Protein AF-A0A6J8CCB0-F1 (afdb_monomer_lite)

Sequence (242 aa):
MNSRNCFEGYGPPYKCAPLTNKTDLYRYGMLNNISASRITYDKCNIEIQSKTSNTTSGTYKLTCPEGYQYDSKQETIVTEGFVLTAQVYITELFPKEQRGTVSGFGGLGWSFTMVLLSLWGYLMRNTSWRYIHLFFGLFGVPVMFTYWIIDESLRWLIANKRADEAKTLVRKIAKFNKVDLNDILPLIQHDGKIDPFPIHQNPKEEKRENILTIARHKILLKTAFIMAFTWYVHIFACMTCI

InterPro domains:
  IPR011701 Major facilitator superfamily [PF07690] (81-233)
  IPR036259 MFS transporter superfamily [G3DSA:1.20.1250.20] (77-242)
  IPR036259 MFS transporter superfamily [SSF103473] (81-235)

Structure (mmCIF, N/CA/C/O backbone):
data_AF-A0A6J8CCB0-F1
#
_entry.id   AF-A0A6J8CCB0-F1
#
loop_
_atom_site.group_PDB
_atom_site.id
_atom_site.type_symbol
_atom_site.label_atom_id
_atom_site.label_alt_id
_atom_site.label_comp_id
_atom_site.label_asym_id
_atom_site.label_entity_id
_atom_site.label_seq_id
_atom_site.pdbx_PDB_ins_code
_atom_site.Cartn_x
_atom_site.Cartn_y
_atom_site.Cartn_z
_atom_site.occupancy
_atom_site.B_iso_or_equiv
_atom_site.auth_seq_id
_atom_site.auth_comp_id
_atom_site.auth_asym_id
_atom_site.auth_atom_id
_atom_site.pdbx_PDB_model_num
ATOM 1 N N . MET A 1 1 ? 31.867 -11.573 -28.503 1.00 33.19 1 MET A N 1
ATOM 2 C CA . MET A 1 1 ? 31.938 -12.014 -27.089 1.00 33.19 1 MET A CA 1
ATOM 3 C C . MET A 1 1 ? 31.987 -10.791 -26.184 1.00 33.19 1 MET A C 1
ATOM 5 O O . MET A 1 1 ? 32.536 -9.785 -26.605 1.00 33.19 1 MET A O 1
ATOM 9 N N . ASN A 1 2 ? 31.412 -10.906 -24.985 1.00 29.25 2 ASN A N 1
ATOM 10 C CA . ASN A 1 2 ? 31.128 -9.871 -23.976 1.00 29.25 2 ASN A CA 1
ATOM 11 C C . ASN A 1 2 ? 29.877 -9.010 -24.196 1.00 29.25 2 ASN A C 1
ATOM 13 O O . ASN A 1 2 ? 29.939 -7.797 -24.371 1.00 29.25 2 ASN A O 1
ATOM 17 N N . SER A 1 3 ? 28.717 -9.659 -24.045 1.00 34.44 3 SER A N 1
ATOM 18 C CA . SER A 1 3 ? 27.541 -9.011 -23.464 1.00 34.44 3 SER A CA 1
ATOM 19 C C . SER A 1 3 ? 27.813 -8.742 -21.981 1.00 34.44 3 SER A C 1
ATOM 21 O O . SER A 1 3 ? 27.793 -9.669 -21.169 1.00 34.44 3 SER A O 1
ATOM 23 N N . ARG A 1 4 ? 28.073 -7.489 -21.611 1.00 35.69 4 ARG A N 1
ATOM 24 C CA . ARG A 1 4 ? 27.911 -7.063 -20.220 1.00 35.69 4 ARG A CA 1
ATOM 25 C C . ARG A 1 4 ? 26.482 -6.568 -20.059 1.00 35.69 4 ARG A C 1
ATOM 27 O O . ARG A 1 4 ? 26.129 -5.501 -20.545 1.00 35.69 4 ARG A O 1
ATOM 34 N N . ASN A 1 5 ? 25.667 -7.400 -19.418 1.00 45.09 5 ASN A N 1
ATOM 35 C CA . ASN A 1 5 ? 24.446 -6.949 -18.773 1.00 45.09 5 ASN A CA 1
ATOM 36 C C . ASN A 1 5 ? 24.877 -6.015 -17.636 1.00 45.09 5 ASN A C 1
ATOM 38 O O . ASN A 1 5 ? 25.517 -6.471 -16.692 1.00 45.09 5 ASN A O 1
ATOM 42 N N . CYS A 1 6 ? 24.540 -4.736 -17.735 1.00 34.66 6 CYS A N 1
ATOM 43 C CA . CYS A 1 6 ? 24.470 -3.844 -16.590 1.00 34.66 6 CYS A CA 1
ATOM 44 C C . CYS A 1 6 ? 23.114 -3.150 -16.700 1.00 34.66 6 CYS A C 1
ATOM 46 O O . CYS A 1 6 ? 22.827 -2.506 -17.710 1.00 34.66 6 CYS A O 1
ATOM 48 N N . PHE A 1 7 ? 22.244 -3.381 -15.719 1.00 38.97 7 PHE A N 1
ATOM 49 C CA . PHE A 1 7 ? 21.041 -2.586 -15.516 1.00 38.97 7 PHE A CA 1
ATOM 50 C C . PHE A 1 7 ? 21.506 -1.172 -15.134 1.00 38.97 7 PHE A C 1
ATOM 52 O O . PHE A 1 7 ? 21.620 -0.842 -13.962 1.00 38.97 7 PHE A O 1
ATOM 59 N N . GLU A 1 8 ? 21.832 -0.342 -16.122 1.00 36.69 8 GLU A N 1
ATOM 60 C CA . GLU A 1 8 ? 22.009 1.091 -15.909 1.00 36.69 8 GLU A CA 1
ATOM 61 C C . GLU A 1 8 ? 20.633 1.748 -16.020 1.00 36.69 8 GLU A C 1
ATOM 63 O O . GLU A 1 8 ? 20.102 1.972 -17.109 1.00 36.69 8 GLU A O 1
ATOM 68 N N . GLY A 1 9 ? 20.041 2.034 -14.859 1.00 42.16 9 GLY A N 1
ATOM 69 C CA . GLY A 1 9 ? 18.794 2.782 -14.689 1.00 42.16 9 GLY A CA 1
ATOM 70 C C . GLY A 1 9 ? 18.903 4.269 -15.040 1.00 42.16 9 GLY A C 1
ATOM 71 O O . GLY A 1 9 ? 18.291 5.099 -14.379 1.00 42.16 9 GLY A O 1
ATOM 72 N N . TYR A 1 10 ? 19.668 4.616 -16.074 1.00 44.72 10 TYR A N 1
ATOM 73 C CA . TYR A 1 10 ? 19.642 5.935 -16.693 1.00 44.72 10 TYR A CA 1
ATOM 74 C C . TYR A 1 10 ? 19.791 5.761 -18.205 1.00 44.72 10 TYR A C 1
ATOM 76 O O . TYR A 1 10 ? 20.872 5.866 -18.782 1.00 44.72 10 TYR A O 1
ATOM 84 N N . GLY A 1 11 ? 18.675 5.452 -18.868 1.00 53.47 11 GLY A N 1
ATOM 85 C CA . GLY A 1 11 ? 18.606 5.615 -20.315 1.00 53.47 11 GLY A CA 1
ATOM 86 C C . GLY A 1 11 ? 18.829 7.097 -20.640 1.00 53.47 11 GLY A C 1
ATOM 87 O O . GLY A 1 11 ? 18.215 7.945 -19.987 1.00 53.47 11 GLY A O 1
ATOM 88 N N . PRO A 1 12 ? 19.704 7.455 -21.596 1.00 52.34 12 PRO A N 1
ATOM 89 C CA . PRO A 1 12 ? 19.830 8.843 -22.014 1.00 52.34 12 PRO A CA 1
ATOM 90 C C . PRO A 1 12 ? 18.452 9.361 -22.471 1.00 52.34 12 PRO A C 1
ATOM 92 O O . PRO A 1 12 ? 17.684 8.601 -23.067 1.00 52.34 12 PRO A O 1
ATOM 95 N N . PRO A 1 13 ? 18.122 10.640 -22.205 1.00 54.84 13 PRO A N 1
ATOM 96 C CA . PRO A 1 13 ? 16.783 11.198 -22.451 1.00 54.84 13 PRO A CA 1
ATOM 97 C C . PRO A 1 13 ? 16.352 11.122 -23.926 1.00 54.84 13 PRO A C 1
ATOM 99 O O . PRO A 1 13 ? 15.168 11.193 -24.253 1.00 54.84 13 PRO A O 1
ATOM 102 N N . TYR A 1 14 ? 17.328 10.943 -24.810 1.00 60.25 14 TYR A N 1
ATOM 103 C CA . TYR A 1 14 ? 17.188 10.671 -26.227 1.00 60.25 14 TYR A CA 1
ATOM 104 C C . TYR A 1 14 ? 18.055 9.453 -26.567 1.00 60.25 14 TYR A C 1
ATOM 106 O O . TYR A 1 14 ? 19.192 9.328 -26.102 1.00 60.25 14 TYR A O 1
ATOM 114 N N . LYS A 1 15 ? 17.550 8.556 -27.412 1.00 63.22 15 LYS A N 1
ATOM 115 C CA . LYS A 1 15 ? 18.378 7.519 -28.036 1.00 63.22 15 LYS A CA 1
ATOM 116 C C . LYS A 1 15 ? 18.032 7.434 -29.512 1.00 63.22 15 LYS A C 1
ATOM 118 O O . LYS A 1 15 ? 16.926 7.031 -29.864 1.00 63.22 15 LYS A O 1
ATOM 123 N N . CYS A 1 16 ? 18.979 7.815 -30.363 1.00 65.69 16 CYS A N 1
ATOM 124 C CA . CYS A 1 16 ? 18.841 7.655 -31.806 1.00 65.69 16 CYS A CA 1
ATOM 125 C C . CYS A 1 16 ? 19.124 6.193 -32.180 1.00 65.69 16 CYS A C 1
ATOM 127 O O . CYS A 1 16 ? 20.028 5.567 -31.613 1.00 65.69 16 CYS A O 1
ATOM 129 N N . ALA A 1 17 ? 18.331 5.626 -33.091 1.00 65.19 17 ALA A N 1
ATOM 130 C CA . ALA A 1 17 ? 18.551 4.265 -33.566 1.00 65.19 17 ALA A CA 1
ATOM 131 C C . ALA A 1 17 ? 19.910 4.174 -34.297 1.00 65.19 17 ALA A C 1
ATOM 133 O O . ALA A 1 17 ? 20.257 5.085 -35.056 1.00 65.19 17 ALA A O 1
ATOM 134 N N . PRO A 1 18 ? 20.715 3.117 -34.073 1.00 64.44 18 PRO A N 1
ATOM 135 C CA . PRO A 1 18 ? 21.971 2.951 -34.793 1.00 64.44 18 PRO A CA 1
ATOM 136 C C . PRO A 1 18 ? 21.697 2.704 -36.282 1.00 64.44 18 PRO A C 1
ATOM 138 O O . PRO A 1 18 ? 20.865 1.867 -36.629 1.00 64.44 18 PRO A O 1
ATOM 141 N N . LEU A 1 19 ? 22.425 3.398 -37.161 1.00 66.62 19 LEU A N 1
ATOM 142 C CA . LEU A 1 19 ? 22.370 3.174 -38.610 1.00 66.62 19 LEU A CA 1
ATOM 143 C C . LEU A 1 19 ? 22.959 1.790 -38.924 1.00 66.62 19 LEU A C 1
ATOM 145 O O . LEU A 1 19 ? 24.169 1.583 -38.831 1.00 66.62 19 LEU A O 1
ATOM 149 N N . THR A 1 20 ? 22.099 0.823 -39.245 1.00 59.22 20 THR A N 1
ATOM 150 C CA . THR A 1 20 ? 22.482 -0.588 -39.415 1.00 59.22 20 THR A CA 1
ATOM 151 C C . THR A 1 20 ? 23.081 -0.911 -40.779 1.00 59.22 20 THR A C 1
ATOM 153 O O . THR A 1 20 ? 23.805 -1.901 -40.885 1.00 59.22 20 THR A O 1
ATOM 156 N N . ASN A 1 21 ? 22.823 -0.110 -41.821 1.00 59.91 21 ASN A N 1
ATOM 157 C CA . ASN A 1 21 ? 23.330 -0.402 -43.159 1.00 59.91 21 ASN A CA 1
ATOM 158 C C . ASN A 1 21 ? 23.855 0.846 -43.883 1.00 59.91 21 ASN A C 1
ATOM 160 O O . ASN A 1 21 ? 23.310 1.941 -43.767 1.00 59.91 21 ASN A O 1
ATOM 164 N N . LYS A 1 22 ? 24.897 0.668 -44.706 1.00 56.84 22 LYS A N 1
ATOM 165 C CA . LYS A 1 22 ? 25.441 1.741 -45.559 1.00 56.84 22 LYS A CA 1
ATOM 166 C C . LYS A 1 22 ? 24.393 2.273 -46.541 1.00 56.84 22 LYS A C 1
ATOM 168 O O . LYS A 1 22 ? 24.507 3.407 -46.989 1.00 56.84 22 LYS A O 1
ATOM 173 N N . THR A 1 23 ? 23.361 1.482 -46.836 1.00 57.22 23 THR A N 1
ATOM 174 C CA . THR A 1 23 ? 22.243 1.888 -47.689 1.00 57.22 23 THR A CA 1
ATOM 175 C C . THR A 1 23 ? 21.321 2.934 -47.075 1.00 57.22 23 THR A C 1
ATOM 177 O O . THR A 1 23 ? 20.693 3.684 -47.819 1.00 57.22 23 THR A O 1
ATOM 180 N N . ASP A 1 24 ? 21.270 3.039 -45.745 1.00 59.34 24 ASP A N 1
ATOM 181 C CA . ASP A 1 24 ? 20.443 4.044 -45.070 1.00 59.34 24 ASP A CA 1
ATOM 182 C C . ASP A 1 24 ? 20.987 5.458 -45.330 1.00 59.34 24 ASP A C 1
ATOM 184 O O . ASP A 1 24 ? 20.219 6.408 -45.439 1.00 59.34 24 ASP A O 1
ATOM 188 N N . LEU A 1 25 ? 22.300 5.589 -45.561 1.00 63.84 25 LEU A N 1
ATOM 189 C CA . LEU A 1 25 ? 22.961 6.849 -45.922 1.00 63.84 25 LEU A CA 1
ATOM 190 C C . LEU A 1 25 ? 22.540 7.365 -47.314 1.00 63.84 25 LEU A C 1
ATOM 192 O O . LEU A 1 25 ? 22.485 8.580 -47.515 1.00 63.84 25 LEU A O 1
ATOM 196 N N . TYR A 1 26 ? 22.184 6.475 -48.254 1.00 61.84 26 TYR A N 1
ATOM 197 C CA . TYR A 1 26 ? 21.699 6.864 -49.590 1.00 61.84 26 TYR A CA 1
ATOM 198 C C . TYR A 1 26 ? 20.311 7.512 -49.535 1.00 61.84 26 TYR A C 1
ATOM 200 O O . TYR A 1 26 ? 20.041 8.445 -50.290 1.00 61.84 26 TYR A O 1
ATOM 208 N N . ARG A 1 27 ? 19.444 7.075 -48.607 1.00 59.84 27 ARG A N 1
ATOM 209 C CA . ARG A 1 27 ? 18.115 7.681 -48.382 1.00 59.84 27 ARG A CA 1
ATOM 210 C C . ARG A 1 27 ? 18.194 9.143 -47.945 1.00 59.84 27 ARG A C 1
ATOM 212 O O . ARG A 1 27 ? 17.266 9.898 -48.211 1.00 59.84 27 ARG A O 1
ATOM 219 N N . TYR A 1 28 ? 19.298 9.534 -47.313 1.00 62.16 28 TYR A N 1
ATOM 220 C CA . TYR A 1 28 ? 19.541 10.895 -46.831 1.00 62.16 28 TYR A CA 1
ATOM 221 C C . TYR A 1 28 ? 20.441 11.723 -47.764 1.00 62.16 28 TYR A C 1
ATOM 223 O O . TYR A 1 28 ? 20.930 12.778 -47.367 1.00 62.16 28 TYR A O 1
ATOM 231 N N . GLY A 1 29 ? 20.651 11.271 -49.008 1.00 59.59 29 GLY A N 1
ATOM 232 C CA . GLY A 1 29 ? 21.315 12.057 -50.052 1.00 59.59 29 GLY A CA 1
ATOM 233 C C . GLY A 1 29 ? 22.846 11.993 -50.074 1.00 59.59 29 GLY A C 1
ATOM 234 O O . GLY A 1 29 ? 23.464 12.805 -50.763 1.00 59.59 29 GLY A O 1
ATOM 235 N N . MET A 1 30 ? 23.490 11.049 -49.371 1.00 62.28 30 MET A N 1
ATOM 236 C CA . MET A 1 30 ? 24.936 10.834 -49.531 1.00 62.28 30 MET A CA 1
ATOM 237 C C . MET A 1 30 ? 25.240 10.045 -50.807 1.00 62.28 30 MET A C 1
ATOM 239 O O . MET A 1 30 ? 24.760 8.931 -50.984 1.00 62.28 30 MET A O 1
ATOM 243 N N . LEU A 1 31 ? 26.047 10.621 -51.700 1.00 55.91 31 LEU A N 1
ATOM 244 C CA . LEU A 1 31 ? 26.414 10.042 -52.998 1.00 55.91 31 LEU A CA 1
ATOM 245 C C . LEU A 1 31 ? 27.468 8.921 -52.863 1.00 55.91 31 LEU A C 1
ATOM 247 O O . LEU A 1 31 ? 28.338 8.973 -51.996 1.00 55.91 31 LEU A O 1
ATOM 251 N N . ASN A 1 32 ? 27.442 7.946 -53.782 1.00 55.50 32 ASN A N 1
ATOM 252 C CA . ASN A 1 32 ? 28.253 6.708 -53.796 1.00 55.50 32 ASN A CA 1
ATOM 253 C C . ASN A 1 32 ? 29.780 6.870 -53.628 1.00 55.50 32 ASN A C 1
ATOM 255 O O . ASN A 1 32 ? 30.445 5.908 -53.254 1.00 55.50 32 ASN A O 1
ATOM 259 N N . ASN A 1 33 ? 30.339 8.057 -53.881 1.00 55.34 33 ASN A N 1
ATOM 260 C CA . ASN A 1 33 ? 31.783 8.321 -53.792 1.00 55.34 33 ASN A CA 1
ATOM 261 C C . ASN A 1 33 ? 32.257 8.801 -52.411 1.00 55.34 33 ASN A C 1
ATOM 263 O O . ASN A 1 33 ? 33.437 9.105 -52.235 1.00 55.34 33 ASN A O 1
ATOM 267 N N . ILE A 1 34 ? 31.350 8.896 -51.439 1.00 59.84 34 ILE A N 1
ATOM 268 C CA . ILE A 1 34 ? 31.619 9.507 -50.145 1.00 59.84 34 ILE A CA 1
ATOM 269 C C . ILE A 1 34 ? 31.599 8.427 -49.060 1.00 59.84 34 ILE A C 1
ATOM 271 O O . ILE A 1 34 ? 30.564 7.839 -48.755 1.00 59.84 34 ILE A O 1
ATOM 275 N N . SER A 1 35 ? 32.761 8.165 -48.458 1.00 62.62 35 SER A N 1
ATOM 276 C CA . SER A 1 35 ? 32.880 7.214 -47.350 1.00 62.62 35 SER A CA 1
ATOM 277 C C . SER A 1 35 ? 32.672 7.923 -46.007 1.00 62.62 35 SER A C 1
ATOM 279 O O . SER A 1 35 ? 33.374 8.887 -45.689 1.00 62.62 35 SER A O 1
ATOM 281 N N . ALA A 1 36 ? 31.686 7.473 -45.221 1.00 62.12 36 ALA A N 1
ATOM 282 C CA . ALA A 1 36 ? 31.470 7.952 -43.856 1.00 62.12 36 ALA A CA 1
ATOM 283 C C . ALA A 1 36 ? 32.622 7.467 -42.963 1.00 62.12 36 ALA A C 1
ATOM 285 O O . ALA A 1 36 ? 32.809 6.264 -42.781 1.00 62.12 36 ALA A O 1
ATOM 286 N N . SER A 1 37 ? 33.416 8.399 -42.436 1.00 66.38 37 SER A N 1
ATOM 287 C CA . SER A 1 37 ? 34.596 8.103 -41.617 1.00 66.38 37 SER A CA 1
ATOM 288 C C . SER A 1 37 ? 34.263 8.049 -40.127 1.00 66.38 37 SER A C 1
ATOM 290 O O . SER A 1 37 ? 34.834 7.240 -39.394 1.00 66.38 37 SER A O 1
ATOM 292 N N . ARG A 1 38 ? 33.331 8.898 -39.674 1.00 68.69 38 ARG A N 1
ATOM 293 C CA . ARG A 1 38 ? 32.880 8.970 -38.282 1.00 68.69 38 ARG A CA 1
ATOM 294 C C . ARG A 1 38 ? 31.422 9.416 -38.210 1.00 68.69 38 ARG A C 1
ATOM 296 O O . ARG A 1 38 ? 31.037 10.383 -38.861 1.00 68.69 38 ARG A O 1
ATOM 303 N N . ILE A 1 39 ? 30.642 8.717 -37.389 1.00 72.44 39 ILE A N 1
ATOM 304 C CA . ILE A 1 39 ? 29.257 9.057 -37.055 1.00 72.44 39 ILE A CA 1
ATOM 305 C C . ILE A 1 39 ? 29.234 9.443 -35.577 1.00 72.44 39 ILE A C 1
ATOM 307 O O . ILE A 1 39 ? 29.627 8.639 -34.729 1.00 72.44 39 ILE A O 1
ATOM 311 N N . THR A 1 40 ? 28.793 10.659 -35.280 1.00 71.00 40 THR A N 1
ATOM 312 C CA . THR A 1 40 ? 28.605 11.168 -33.920 1.00 71.00 40 THR A CA 1
ATOM 313 C C . THR A 1 40 ? 27.109 11.320 -33.667 1.00 71.00 40 THR A C 1
ATOM 315 O O . THR A 1 40 ? 26.392 11.892 -34.485 1.00 71.00 40 THR A O 1
ATOM 318 N N . TYR A 1 41 ? 26.631 10.784 -32.547 1.00 70.00 41 TYR A N 1
ATOM 319 C CA . TYR A 1 41 ? 25.227 10.859 -32.152 1.00 70.00 41 TYR A CA 1
ATOM 320 C C . TYR A 1 41 ? 25.060 11.970 -31.109 1.00 70.00 41 TYR A C 1
ATOM 322 O O . TYR A 1 41 ? 25.524 11.818 -29.979 1.00 70.00 41 TYR A O 1
ATOM 330 N N . ASP A 1 42 ? 24.404 13.068 -31.483 1.00 68.06 42 ASP A N 1
ATOM 331 C CA . ASP A 1 42 ? 24.045 14.169 -30.583 1.00 68.06 42 ASP A CA 1
ATOM 332 C C . ASP A 1 42 ? 22.591 14.044 -30.094 1.00 68.06 42 ASP A C 1
ATOM 334 O O . ASP A 1 42 ? 21.879 13.093 -30.415 1.00 68.06 42 ASP A O 1
ATOM 338 N N . LYS A 1 43 ? 22.132 15.025 -29.298 1.00 60.91 43 LYS A N 1
ATOM 339 C CA . LYS A 1 43 ? 20.808 15.019 -28.644 1.00 60.91 43 LYS A CA 1
ATOM 340 C C . LYS A 1 43 ? 19.627 14.816 -29.594 1.00 60.91 43 LYS A C 1
ATOM 342 O O . LYS A 1 43 ? 18.725 14.043 -29.295 1.00 60.91 43 LYS A O 1
ATOM 347 N N . CYS A 1 44 ? 19.637 15.517 -30.725 1.00 64.38 44 CYS A N 1
ATOM 348 C CA . CYS A 1 44 ? 18.543 15.492 -31.704 1.00 64.38 44 CYS A CA 1
ATOM 349 C C . CYS A 1 44 ? 19.027 15.241 -33.135 1.00 64.38 44 CYS A C 1
ATOM 351 O O . CYS A 1 44 ? 18.214 15.102 -34.050 1.00 64.38 44 CYS A O 1
ATOM 353 N N . ASN A 1 45 ? 20.345 15.204 -33.328 1.00 71.69 45 ASN A N 1
ATOM 354 C CA . ASN A 1 45 ? 20.970 15.174 -34.636 1.00 71.69 45 ASN A CA 1
ATOM 355 C C . ASN A 1 45 ? 22.067 14.111 -34.665 1.00 71.69 45 ASN A C 1
ATOM 357 O O . ASN A 1 45 ? 22.699 13.818 -33.654 1.00 71.69 45 ASN A O 1
ATOM 361 N N . ILE A 1 46 ? 22.310 13.559 -35.842 1.00 76.38 46 ILE A N 1
ATOM 362 C CA . ILE A 1 46 ? 23.460 12.717 -36.132 1.00 76.38 46 ILE A CA 1
ATOM 363 C C . ILE A 1 46 ? 24.388 13.539 -37.019 1.00 76.38 46 ILE A C 1
ATOM 365 O O . ILE A 1 46 ? 23.972 14.039 -38.068 1.00 76.38 46 ILE A O 1
ATOM 369 N N . GLU A 1 47 ? 25.638 13.689 -36.596 1.00 75.38 47 GLU A N 1
ATOM 370 C CA . GLU A 1 47 ? 26.682 14.307 -37.404 1.00 75.38 47 GLU A CA 1
ATOM 371 C C . GLU A 1 47 ? 27.500 13.222 -38.090 1.00 75.38 47 GLU A C 1
ATOM 373 O O . GLU A 1 47 ? 28.047 12.322 -37.449 1.00 75.38 47 GLU A O 1
ATOM 378 N N . ILE A 1 48 ? 27.598 13.306 -39.412 1.00 76.62 48 ILE A N 1
ATOM 379 C CA . ILE A 1 48 ? 28.350 12.350 -40.212 1.00 76.62 48 ILE A CA 1
ATOM 380 C C . ILE A 1 48 ? 29.492 13.090 -40.883 1.00 76.62 48 ILE A C 1
ATOM 382 O O . ILE A 1 48 ? 29.287 13.984 -41.706 1.00 76.62 48 ILE A O 1
ATOM 386 N N . GLN A 1 49 ? 30.710 12.703 -40.517 1.00 75.69 49 GLN A N 1
ATOM 387 C CA . GLN A 1 49 ? 31.917 13.169 -41.172 1.00 75.69 49 GLN A CA 1
ATOM 388 C C . GLN A 1 49 ? 32.200 12.275 -42.367 1.00 75.69 49 GLN A C 1
ATOM 390 O O . GLN A 1 49 ? 32.318 11.051 -42.255 1.00 75.69 49 GLN A O 1
ATOM 395 N N . SER A 1 50 ? 32.311 12.908 -43.522 1.00 72.94 50 SER A N 1
ATOM 396 C CA . SER A 1 50 ? 32.653 12.245 -44.764 1.00 72.94 50 SER A CA 1
ATOM 397 C C . SER A 1 50 ? 34.093 12.514 -45.171 1.00 72.94 50 SER A C 1
ATOM 399 O O . SER A 1 50 ? 34.619 13.597 -44.918 1.00 72.94 50 SER A O 1
ATOM 401 N N . LYS A 1 51 ? 34.731 11.538 -45.822 1.00 67.12 51 LYS A N 1
ATOM 402 C CA . LYS A 1 51 ? 36.038 11.719 -46.458 1.00 67.12 51 LYS A CA 1
ATOM 403 C C . LYS A 1 51 ? 35.934 11.402 -47.948 1.00 67.12 51 LYS A C 1
ATOM 405 O O . LYS A 1 51 ? 35.650 10.260 -48.319 1.00 67.12 51 LYS A O 1
ATOM 410 N N . THR A 1 52 ? 36.183 12.408 -48.782 1.00 64.75 52 THR A N 1
ATOM 411 C CA . THR A 1 52 ? 36.369 12.242 -50.230 1.00 64.75 52 THR A CA 1
ATOM 412 C C . THR A 1 52 ? 37.836 11.907 -50.510 1.00 64.75 52 THR A C 1
ATOM 414 O O . THR A 1 52 ? 38.726 12.373 -49.796 1.00 64.75 52 THR A O 1
ATOM 417 N N . SER A 1 53 ? 38.108 11.103 -51.541 1.00 63.38 53 SER A N 1
ATOM 418 C CA . SER A 1 53 ? 39.462 10.682 -51.948 1.00 63.38 53 SER A CA 1
ATOM 419 C C . SER A 1 53 ? 40.442 11.845 -52.181 1.00 63.38 53 SER A C 1
ATOM 421 O O . SER A 1 53 ? 41.642 11.650 -52.011 1.00 63.38 53 SER A O 1
ATOM 423 N N . ASN A 1 54 ? 39.941 13.059 -52.445 1.00 61.97 54 ASN A N 1
ATOM 424 C CA . ASN A 1 54 ? 40.714 14.301 -52.512 1.00 61.97 54 ASN A CA 1
ATOM 425 C C . ASN A 1 54 ? 40.316 15.259 -51.371 1.00 61.97 54 ASN A C 1
ATOM 427 O O . ASN A 1 54 ? 39.401 16.065 -51.522 1.00 61.97 54 ASN A O 1
ATOM 431 N N . THR A 1 55 ? 40.984 15.124 -50.222 1.00 55.66 55 THR A N 1
ATOM 432 C CA . THR A 1 55 ? 41.206 16.107 -49.127 1.00 55.66 55 THR A CA 1
ATOM 433 C C . THR A 1 55 ? 40.096 17.115 -48.769 1.00 55.66 55 THR A C 1
ATOM 435 O O . THR A 1 55 ? 40.386 18.205 -48.285 1.00 55.66 55 THR A O 1
ATOM 438 N N . THR A 1 56 ? 38.822 16.784 -48.954 1.00 56.66 56 THR A N 1
ATOM 439 C CA . THR A 1 56 ? 37.691 17.613 -48.514 1.00 56.66 56 THR A CA 1
ATOM 440 C C . THR A 1 56 ? 36.821 16.792 -47.574 1.00 56.66 56 THR A C 1
ATOM 442 O O . THR A 1 56 ? 36.235 15.779 -47.961 1.00 56.66 56 THR A O 1
ATOM 445 N N . SER A 1 57 ? 36.803 17.210 -46.308 1.00 60.72 57 SER A N 1
ATOM 446 C CA . SER A 1 57 ? 35.975 16.625 -45.255 1.00 60.72 57 SER A CA 1
ATOM 447 C C . SER A 1 57 ? 34.684 17.432 -45.141 1.00 60.72 57 SER A C 1
ATOM 449 O O . SER A 1 57 ? 34.718 18.575 -44.690 1.00 60.72 57 SER A O 1
ATOM 451 N N . GLY A 1 58 ? 33.558 16.864 -45.571 1.00 66.44 58 GLY A N 1
ATOM 452 C CA . GLY A 1 58 ? 32.235 17.468 -45.392 1.00 66.44 58 GLY A CA 1
ATOM 453 C C . GLY A 1 58 ? 31.552 16.926 -44.136 1.00 66.44 58 GLY A C 1
ATOM 454 O O . GLY A 1 58 ? 31.550 15.710 -43.923 1.00 66.44 58 GLY A O 1
ATOM 455 N N . THR A 1 59 ? 30.962 17.805 -43.323 1.00 70.69 59 THR A N 1
ATOM 456 C CA . THR A 1 59 ? 30.140 17.424 -42.161 1.00 70.69 59 THR A CA 1
ATOM 457 C C . THR A 1 59 ? 28.666 17.565 -42.518 1.00 70.69 59 THR A C 1
ATOM 459 O O . THR A 1 59 ? 28.198 18.669 -42.791 1.00 70.69 59 THR A O 1
ATOM 462 N N . TYR A 1 60 ? 27.928 16.457 -42.487 1.00 74.19 60 TYR A N 1
ATOM 463 C CA . TYR A 1 60 ? 26.485 16.434 -42.717 1.00 74.19 60 TYR A CA 1
ATOM 464 C C . TYR A 1 60 ? 25.756 16.292 -41.384 1.00 74.19 60 TYR A C 1
ATOM 466 O O . TYR A 1 60 ? 26.069 15.388 -40.610 1.00 74.19 60 TYR A O 1
ATOM 474 N N . LYS A 1 61 ? 24.783 17.169 -41.117 1.00 75.00 61 LYS A N 1
ATOM 475 C CA . LYS A 1 61 ? 23.902 17.064 -39.946 1.00 75.00 61 LYS A CA 1
ATOM 476 C C . LYS A 1 61 ? 22.541 16.547 -40.390 1.00 75.00 61 LYS A C 1
ATOM 478 O O . LYS A 1 61 ? 21.902 17.164 -41.236 1.00 75.00 61 LYS A O 1
ATOM 483 N N . LEU A 1 62 ? 22.110 15.431 -39.818 1.00 71.31 62 LEU A N 1
ATOM 484 C CA . LEU A 1 62 ? 20.802 14.827 -40.065 1.00 71.31 62 LEU A CA 1
ATOM 485 C C . LEU A 1 62 ? 19.991 14.842 -38.775 1.00 71.31 62 LEU A C 1
ATOM 487 O O . LEU A 1 62 ? 20.537 14.582 -37.707 1.00 71.31 62 LEU A O 1
ATOM 491 N N . THR A 1 63 ? 18.692 15.112 -38.857 1.00 71.19 63 THR A N 1
ATOM 492 C CA . THR A 1 63 ? 17.778 14.909 -37.724 1.00 71.19 63 THR A CA 1
ATOM 493 C C . THR A 1 63 ? 17.685 13.416 -37.425 1.00 71.19 63 THR A C 1
ATOM 495 O O . THR A 1 63 ? 17.613 12.624 -38.364 1.00 71.19 63 THR A O 1
ATOM 498 N N . CYS A 1 64 ? 17.72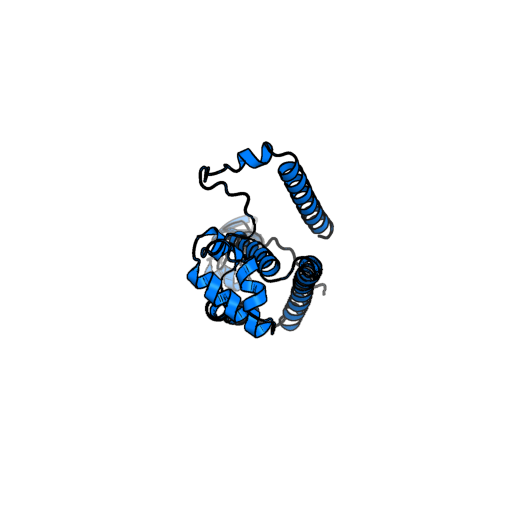0 13.025 -36.147 1.00 67.06 64 CYS A N 1
ATOM 499 C CA . CYS A 1 64 ? 17.752 11.614 -35.761 1.00 67.06 64 CYS A CA 1
ATOM 500 C C . CYS A 1 64 ? 16.572 10.830 -36.359 1.00 67.06 64 CYS A C 1
ATOM 502 O O . CYS A 1 64 ? 15.428 11.056 -35.958 1.00 67.06 64 CYS A O 1
ATOM 504 N N . PRO A 1 65 ? 16.830 9.893 -37.286 1.00 59.56 65 PRO A N 1
ATOM 505 C CA . PRO A 1 65 ? 15.784 9.044 -37.815 1.00 59.56 65 PRO A CA 1
ATOM 506 C C . PRO A 1 65 ? 15.426 7.994 -36.759 1.00 59.56 65 PRO A C 1
ATOM 508 O O . PRO A 1 65 ? 16.309 7.340 -36.205 1.00 59.56 65 PRO A O 1
ATOM 511 N N . GLU A 1 66 ? 14.135 7.868 -36.450 1.00 61.25 66 GLU A N 1
ATOM 512 C CA . GLU A 1 66 ? 13.606 6.855 -35.519 1.00 61.25 66 GLU A CA 1
ATOM 513 C C . GLU A 1 66 ? 14.172 6.943 -34.080 1.00 61.25 66 GLU A C 1
ATOM 515 O O . GLU A 1 66 ? 14.395 5.929 -33.413 1.00 61.25 66 GLU A O 1
ATOM 520 N N . GLY A 1 67 ? 14.454 8.156 -33.588 1.00 59.38 67 GLY A N 1
ATOM 521 C CA . GLY A 1 67 ? 14.850 8.376 -32.194 1.00 59.38 67 GLY A CA 1
ATOM 522 C C . GLY A 1 67 ? 13.655 8.355 -31.235 1.00 59.38 67 GLY A C 1
ATOM 523 O O . GLY A 1 67 ? 12.611 8.930 -31.531 1.00 59.38 67 GLY A O 1
ATOM 524 N N . TYR A 1 68 ? 13.818 7.736 -30.063 1.00 57.16 68 TYR A N 1
ATOM 525 C CA . TYR A 1 68 ? 12.813 7.775 -28.994 1.00 57.16 68 TYR A CA 1
ATOM 526 C C . TYR A 1 68 ? 13.204 8.828 -27.954 1.00 57.16 68 TYR A C 1
ATOM 528 O O . TYR A 1 68 ? 14.338 8.832 -27.463 1.00 57.16 68 TYR A O 1
ATOM 536 N N . GLN A 1 69 ? 12.259 9.706 -27.617 1.00 54.50 69 GLN A N 1
ATOM 537 C CA . GLN A 1 69 ? 12.350 10.603 -26.470 1.00 54.50 69 GLN A CA 1
ATOM 538 C C . GLN A 1 69 ? 11.619 9.946 -25.301 1.00 54.50 69 GLN A C 1
ATOM 540 O O . GLN A 1 69 ? 10.429 9.644 -25.397 1.00 54.50 69 GLN A O 1
ATOM 545 N N . TYR A 1 70 ? 12.334 9.713 -24.205 1.00 55.91 70 TYR A N 1
ATOM 546 C CA . TYR A 1 70 ? 11.734 9.193 -22.984 1.00 55.91 70 TYR A CA 1
ATOM 547 C C . TYR A 1 70 ? 11.426 10.375 -22.070 1.00 55.91 70 TYR A C 1
ATOM 549 O O . TYR A 1 70 ? 12.332 10.968 -21.489 1.00 55.91 70 TYR A O 1
ATOM 557 N N . ASP A 1 71 ? 10.148 10.734 -21.956 1.00 51.81 71 ASP A N 1
ATOM 558 C CA . ASP A 1 71 ? 9.698 11.603 -20.872 1.00 51.81 71 ASP A CA 1
ATOM 559 C C . ASP A 1 71 ? 9.626 10.738 -19.611 1.00 51.81 71 ASP A C 1
ATOM 561 O O . ASP A 1 71 ? 8.733 9.899 -19.470 1.00 51.81 71 ASP A O 1
ATOM 565 N N . SER A 1 72 ? 10.628 10.847 -18.734 1.00 55.28 72 SER A N 1
ATOM 566 C CA . SER A 1 72 ? 10.661 10.116 -17.467 1.00 55.28 72 SER A CA 1
ATOM 567 C C . SER A 1 72 ? 9.625 10.715 -16.517 1.00 55.28 72 SER A C 1
ATOM 569 O O . SER A 1 72 ? 9.954 11.449 -15.582 1.00 55.28 72 SER A O 1
ATOM 571 N N . LYS A 1 73 ? 8.348 10.441 -16.772 1.00 50.50 73 LYS A N 1
ATOM 572 C CA . LYS A 1 73 ? 7.277 10.814 -15.859 1.00 50.50 73 LYS A CA 1
ATOM 573 C C . LYS A 1 73 ? 7.403 9.937 -14.617 1.00 50.50 73 LYS A C 1
ATOM 575 O O . LYS A 1 73 ? 7.253 8.721 -14.683 1.00 50.50 73 LYS A O 1
ATOM 580 N N . GLN A 1 74 ? 7.749 10.557 -13.494 1.00 53.97 74 GLN A N 1
ATOM 581 C CA . GLN A 1 74 ? 7.870 9.876 -12.211 1.00 53.97 74 GLN A CA 1
ATOM 582 C C . GLN A 1 74 ? 6.474 9.453 -11.734 1.00 53.97 74 GLN A C 1
ATOM 584 O O . GLN A 1 74 ? 5.706 10.272 -11.235 1.00 53.97 74 GLN A O 1
ATOM 589 N N . GLU A 1 75 ? 6.143 8.169 -11.870 1.00 54.56 75 GLU A N 1
ATOM 590 C CA . GLU A 1 75 ? 4.915 7.567 -11.317 1.00 54.56 75 GLU A CA 1
ATOM 591 C C . GLU A 1 75 ? 4.947 7.437 -9.776 1.00 54.56 75 GLU A C 1
ATOM 593 O O . GLU A 1 75 ? 4.034 6.894 -9.158 1.00 54.56 75 GLU A O 1
ATOM 598 N N . THR A 1 76 ? 5.985 7.974 -9.130 1.00 60.75 76 THR A N 1
ATOM 599 C CA . THR A 1 76 ? 6.330 7.746 -7.723 1.00 60.75 76 THR A CA 1
ATOM 600 C C . THR A 1 76 ? 5.229 8.155 -6.739 1.00 60.75 76 THR A C 1
ATOM 602 O O . THR A 1 76 ? 5.039 7.487 -5.731 1.00 60.75 76 THR A O 1
ATOM 605 N N . ILE A 1 77 ? 4.450 9.206 -7.018 1.00 70.62 77 ILE A N 1
ATOM 606 C CA . ILE A 1 77 ? 3.456 9.721 -6.053 1.00 70.62 77 ILE A CA 1
ATOM 607 C C . ILE A 1 77 ? 2.331 8.709 -5.794 1.00 70.62 77 ILE A C 1
ATOM 609 O O . ILE A 1 77 ? 1.902 8.542 -4.652 1.00 70.62 77 ILE A O 1
ATOM 613 N N . VAL A 1 78 ? 1.849 8.034 -6.842 1.00 72.94 78 VAL A N 1
ATOM 614 C CA . VAL A 1 78 ? 0.715 7.102 -6.728 1.00 72.94 78 VAL A CA 1
ATOM 615 C C . VAL A 1 78 ? 1.138 5.849 -5.967 1.00 72.94 78 VAL A C 1
ATOM 617 O O . VAL A 1 78 ? 0.432 5.408 -5.060 1.00 72.94 78 VAL A O 1
ATOM 620 N N . THR A 1 79 ? 2.319 5.319 -6.287 1.00 70.00 79 THR A N 1
ATOM 621 C CA . THR A 1 79 ? 2.868 4.122 -5.645 1.00 70.00 79 THR A CA 1
ATOM 622 C C . THR A 1 79 ? 3.134 4.356 -4.159 1.00 70.00 79 THR A C 1
ATOM 624 O O . THR A 1 79 ? 2.693 3.567 -3.326 1.00 70.00 79 THR A O 1
ATOM 627 N N . GLU A 1 80 ? 3.774 5.472 -3.802 1.00 74.69 80 GLU A N 1
ATOM 628 C CA . GLU A 1 80 ? 4.090 5.785 -2.402 1.00 74.69 80 GLU A CA 1
ATOM 629 C C . GLU A 1 80 ? 2.830 6.092 -1.575 1.00 74.69 80 GLU A C 1
ATOM 631 O O . GLU A 1 80 ? 2.695 5.641 -0.435 1.00 74.69 80 GLU A O 1
ATOM 636 N N . GLY A 1 81 ? 1.853 6.802 -2.155 1.00 81.69 81 GLY A N 1
ATOM 637 C CA . GLY A 1 81 ? 0.573 7.067 -1.492 1.00 81.69 81 GLY A CA 1
ATOM 638 C C . GLY A 1 81 ? -0.206 5.786 -1.173 1.00 81.69 81 GLY A C 1
ATOM 639 O O . GLY A 1 81 ? -0.794 5.660 -0.093 1.00 81.69 81 GLY A O 1
ATOM 640 N N . PHE A 1 82 ? -0.170 4.806 -2.077 1.00 82.00 82 PHE A N 1
ATOM 641 C CA . PHE A 1 82 ? -0.799 3.506 -1.863 1.00 82.00 82 PHE A CA 1
ATOM 642 C C . PHE A 1 82 ? -0.143 2.726 -0.714 1.00 82.00 82 PHE A C 1
ATOM 644 O O . PHE A 1 82 ? -0.845 2.206 0.149 1.00 82.00 82 PHE A O 1
ATOM 651 N N . VAL A 1 83 ? 1.193 2.691 -0.648 1.00 82.00 83 VAL A N 1
ATOM 652 C CA . VAL A 1 83 ? 1.917 1.953 0.405 1.00 82.00 83 VAL A CA 1
ATOM 653 C C . VAL A 1 83 ? 1.562 2.482 1.797 1.00 82.00 83 VAL A C 1
ATOM 655 O O . VAL A 1 83 ? 1.257 1.703 2.703 1.00 82.00 83 VAL A O 1
ATOM 658 N N . LEU A 1 84 ? 1.546 3.807 1.968 1.00 84.25 84 LEU A N 1
ATOM 659 C CA . LEU A 1 84 ? 1.228 4.426 3.256 1.00 84.25 84 LEU A CA 1
ATOM 660 C C . LEU A 1 84 ? -0.217 4.152 3.686 1.00 84.25 84 LEU A C 1
ATOM 662 O O . LEU A 1 84 ? -0.464 3.779 4.834 1.00 84.25 84 LEU A O 1
ATOM 666 N N . THR A 1 85 ? -1.172 4.315 2.769 1.00 85.56 85 THR A N 1
ATOM 667 C CA . THR A 1 85 ? -2.599 4.110 3.064 1.00 85.56 85 THR A CA 1
ATOM 668 C C . THR A 1 85 ? -2.919 2.645 3.354 1.00 85.56 85 THR A C 1
ATOM 670 O O . THR A 1 85 ? -3.621 2.363 4.327 1.00 85.56 85 THR A O 1
ATOM 673 N N . ALA A 1 86 ? -2.339 1.709 2.597 1.00 85.44 86 ALA A N 1
ATOM 674 C CA . ALA A 1 86 ? -2.487 0.276 2.837 1.00 85.44 86 ALA A CA 1
ATOM 675 C C . ALA A 1 86 ? -1.943 -0.131 4.215 1.00 85.44 86 ALA A C 1
ATOM 677 O O . ALA A 1 86 ? -2.606 -0.863 4.954 1.00 85.44 86 ALA A O 1
ATOM 678 N N . GLN A 1 87 ? -0.772 0.383 4.604 1.00 83.69 87 GLN A N 1
ATOM 679 C CA . GLN A 1 87 ? -0.184 0.071 5.904 1.00 83.69 87 GLN A CA 1
ATOM 680 C C . GLN A 1 87 ? -1.041 0.597 7.060 1.00 83.69 87 GLN A C 1
ATOM 682 O O . GLN A 1 87 ? -1.265 -0.121 8.039 1.00 83.69 87 GLN A O 1
ATOM 687 N N . VAL A 1 88 ? -1.557 1.827 6.945 1.00 87.75 88 VAL A N 1
ATOM 688 C CA . VAL A 1 88 ? -2.486 2.385 7.937 1.00 87.75 88 VAL A CA 1
ATOM 689 C C . VAL A 1 88 ? -3.714 1.489 8.039 1.00 87.75 88 VAL A C 1
ATOM 691 O O . VAL A 1 88 ? -3.997 0.999 9.131 1.00 87.75 88 VAL A O 1
ATOM 694 N N . TYR A 1 89 ? -4.360 1.177 6.915 1.00 88.00 89 TYR A N 1
ATOM 695 C CA . TYR A 1 89 ? -5.555 0.335 6.878 1.00 88.00 89 TYR A CA 1
ATOM 696 C C . TYR A 1 89 ? -5.351 -1.017 7.582 1.00 88.00 89 TYR A C 1
ATOM 698 O O . TYR A 1 89 ? -6.137 -1.395 8.452 1.00 88.00 89 TYR A O 1
ATOM 706 N N . ILE A 1 90 ? -4.245 -1.711 7.295 1.00 86.06 90 ILE A N 1
ATOM 707 C CA . ILE A 1 90 ? -3.898 -2.980 7.950 1.00 86.06 90 ILE A CA 1
ATOM 708 C C . ILE A 1 90 ? -3.780 -2.793 9.467 1.00 86.06 90 ILE A C 1
ATOM 710 O O . ILE A 1 90 ? -4.353 -3.557 10.242 1.00 86.06 90 ILE A O 1
ATOM 714 N N . THR A 1 91 ? -3.080 -1.759 9.936 1.00 86.06 91 THR A N 1
ATOM 715 C CA . THR A 1 91 ? -2.941 -1.540 11.386 1.00 86.06 91 THR A CA 1
ATOM 716 C C . THR A 1 91 ? -4.253 -1.163 12.077 1.00 86.06 91 THR A C 1
ATOM 718 O O . THR A 1 91 ? -4.383 -1.363 13.286 1.00 86.06 91 THR A O 1
ATOM 721 N N . GLU A 1 92 ? -5.230 -0.634 11.343 1.00 86.12 92 GLU A N 1
ATOM 722 C CA . GLU A 1 92 ? -6.560 -0.324 11.868 1.00 86.12 92 GLU A CA 1
ATOM 723 C C . GLU A 1 92 ? -7.463 -1.552 11.954 1.00 86.12 92 GLU A C 1
ATOM 725 O O . GLU A 1 92 ? -8.264 -1.636 12.885 1.00 86.12 92 GLU A O 1
ATOM 730 N N . LEU A 1 93 ? -7.299 -2.508 11.037 1.00 84.50 93 LEU A N 1
ATOM 731 C CA . LEU A 1 93 ? -8.069 -3.749 11.010 1.00 84.50 93 LEU A CA 1
ATOM 732 C C . LEU A 1 93 ? -7.675 -4.710 12.143 1.00 84.50 93 LEU A C 1
ATOM 734 O O . LEU A 1 93 ? -8.525 -5.431 12.665 1.00 84.50 93 LEU A O 1
ATOM 738 N N . PHE A 1 94 ? -6.397 -4.717 12.538 1.00 85.56 94 PHE A N 1
ATOM 739 C CA . PHE A 1 94 ? -5.873 -5.679 13.510 1.00 85.56 94 PHE A CA 1
ATOM 740 C C . PHE A 1 94 ? -5.775 -5.141 14.955 1.00 85.56 94 PHE A C 1
ATOM 742 O O . PHE A 1 94 ? -5.460 -3.957 15.178 1.00 85.56 94 PHE A O 1
ATOM 749 N N . PRO A 1 95 ? -5.968 -6.022 15.964 1.00 82.00 95 PRO A N 1
ATOM 750 C CA . PRO A 1 95 ? -5.760 -5.704 17.376 1.00 82.00 95 PRO A CA 1
ATOM 751 C C . PRO A 1 95 ? -4.331 -5.252 17.669 1.00 82.00 95 PRO A C 1
ATOM 753 O O . PRO A 1 95 ? -3.381 -5.641 16.985 1.00 82.00 95 PRO A O 1
ATOM 756 N N . LYS A 1 96 ? -4.164 -4.446 18.723 1.00 81.06 96 LYS A N 1
ATOM 757 C CA . LYS A 1 96 ? -2.886 -3.807 19.067 1.00 81.06 96 LYS A CA 1
ATOM 758 C C . LYS A 1 96 ? -1.748 -4.816 19.242 1.00 81.06 96 LYS A C 1
ATOM 760 O O . LYS A 1 96 ? -0.633 -4.510 18.828 1.00 81.06 96 LYS A O 1
ATOM 765 N N . GLU A 1 97 ? -2.023 -5.992 19.805 1.00 87.38 97 GLU A N 1
ATOM 766 C CA . GLU A 1 97 ? -1.016 -7.028 20.065 1.00 87.38 97 GLU A CA 1
ATOM 767 C C . GLU A 1 97 ? -0.439 -7.616 18.770 1.00 87.38 97 GLU A C 1
ATOM 769 O O . GLU A 1 97 ? 0.742 -7.944 18.711 1.00 87.38 97 GLU A O 1
ATOM 774 N N . GLN A 1 98 ? -1.251 -7.713 17.714 1.00 86.50 98 GLN A N 1
ATOM 775 C CA . GLN A 1 98 ? -0.872 -8.367 16.457 1.00 86.50 98 GLN A CA 1
ATOM 776 C C . GLN A 1 98 ? -0.336 -7.398 15.398 1.00 86.50 98 GLN A C 1
ATOM 778 O O . GLN A 1 98 ? 0.252 -7.834 14.407 1.00 86.50 98 GLN A O 1
ATOM 783 N N . ARG A 1 99 ? -0.485 -6.081 15.596 1.00 86.81 99 ARG A N 1
ATOM 784 C CA . ARG A 1 99 ? -0.066 -5.062 14.615 1.00 86.81 99 ARG A CA 1
ATOM 785 C C . ARG A 1 99 ? 1.390 -5.191 14.191 1.00 86.81 99 ARG A C 1
ATOM 787 O O . ARG A 1 99 ? 1.674 -5.035 13.007 1.00 86.81 99 ARG A O 1
ATOM 794 N N . GLY A 1 100 ? 2.299 -5.472 15.127 1.00 85.38 100 GLY A N 1
ATOM 795 C CA . GLY A 1 100 ? 3.725 -5.626 14.821 1.00 85.38 100 GLY A CA 1
ATOM 796 C C . GLY A 1 100 ? 3.985 -6.807 13.886 1.00 85.38 100 GLY A C 1
ATOM 797 O O . GLY A 1 100 ? 4.652 -6.658 12.866 1.00 85.38 100 GLY A O 1
ATOM 798 N N . THR A 1 101 ? 3.380 -7.955 14.187 1.00 87.12 101 THR A N 1
ATOM 799 C CA . THR A 1 101 ? 3.512 -9.180 13.393 1.00 87.12 101 THR A CA 1
ATOM 800 C C . THR A 1 101 ? 2.932 -9.015 11.992 1.00 87.12 101 THR A C 1
ATOM 802 O O . THR A 1 101 ? 3.605 -9.321 11.011 1.00 87.12 101 THR A O 1
ATOM 805 N N . VAL A 1 102 ? 1.714 -8.478 11.876 1.00 87.00 102 VAL A N 1
ATOM 806 C CA . VAL A 1 102 ? 1.060 -8.273 10.573 1.00 87.00 102 VAL A CA 1
ATOM 807 C C . VAL A 1 102 ? 1.811 -7.234 9.734 1.00 87.00 102 VAL A C 1
ATOM 809 O O . VAL A 1 102 ? 2.021 -7.442 8.541 1.00 87.00 102 VAL A O 1
ATOM 812 N N . SER A 1 103 ? 2.300 -6.156 10.357 1.00 83.94 103 SER A N 1
ATOM 813 C CA . SER A 1 103 ? 3.148 -5.170 9.672 1.00 83.94 103 SER A CA 1
ATOM 814 C C . SER A 1 103 ? 4.450 -5.795 9.161 1.00 83.94 103 SER A C 1
ATOM 816 O O . SER A 1 103 ? 4.872 -5.511 8.043 1.00 83.94 103 SER A O 1
ATOM 818 N N . GLY A 1 104 ? 5.063 -6.687 9.948 1.00 84.12 104 GLY A N 1
ATOM 819 C CA . GLY A 1 104 ? 6.246 -7.444 9.537 1.00 84.12 104 GLY A CA 1
ATOM 820 C C . GLY A 1 104 ? 5.984 -8.341 8.325 1.00 84.12 104 GLY A C 1
ATOM 821 O O . GLY A 1 104 ? 6.781 -8.347 7.387 1.00 84.12 104 GLY A O 1
ATOM 822 N N . PHE A 1 105 ? 4.841 -9.036 8.289 1.00 85.94 105 PHE A N 1
ATOM 823 C CA . PHE A 1 105 ? 4.428 -9.815 7.116 1.00 85.94 105 PHE A CA 1
ATOM 824 C C . PHE A 1 105 ? 4.251 -8.947 5.864 1.00 85.94 105 PHE A C 1
ATOM 826 O O . PHE A 1 105 ? 4.644 -9.377 4.781 1.00 85.94 105 PHE A O 1
ATOM 833 N N . GLY A 1 106 ? 3.738 -7.719 6.002 1.00 79.44 106 GLY A N 1
ATOM 834 C CA . GLY A 1 106 ? 3.669 -6.755 4.898 1.00 79.44 106 GLY A CA 1
ATOM 835 C C . GLY A 1 106 ? 5.047 -6.437 4.306 1.00 79.44 106 GLY A C 1
ATOM 836 O O . GLY A 1 106 ? 5.235 -6.512 3.091 1.00 79.44 106 GLY A O 1
ATOM 837 N N . GLY A 1 107 ? 6.042 -6.185 5.163 1.00 79.81 107 GLY A N 1
ATOM 838 C CA . GLY A 1 107 ? 7.429 -5.960 4.736 1.00 79.81 107 GLY A CA 1
ATOM 839 C C . GLY A 1 107 ? 8.060 -7.175 4.045 1.00 79.81 107 GLY A C 1
ATOM 840 O O . GLY A 1 107 ? 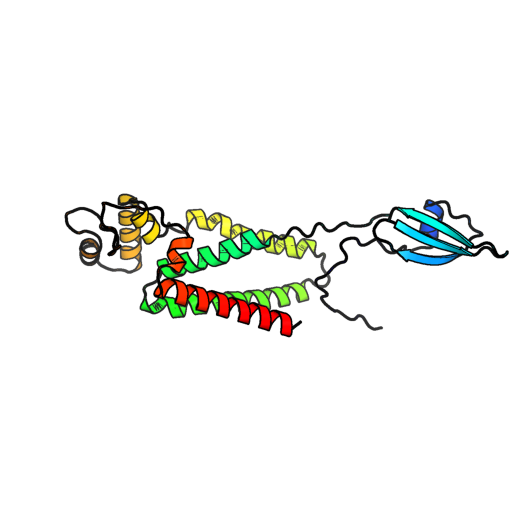8.729 -7.031 3.023 1.00 79.81 107 GLY A O 1
ATOM 841 N N . LEU A 1 108 ? 7.804 -8.389 4.545 1.00 85.75 108 LEU A N 1
ATOM 842 C CA . LEU A 1 108 ? 8.250 -9.622 3.883 1.00 85.75 108 LEU A CA 1
ATOM 843 C C . LEU A 1 108 ? 7.586 -9.811 2.513 1.00 85.75 108 LEU A C 1
ATOM 845 O O . LEU A 1 108 ? 8.246 -10.248 1.571 1.00 85.75 108 LEU A O 1
ATOM 849 N N . GLY A 1 109 ? 6.309 -9.441 2.388 1.00 85.75 109 GLY A N 1
ATOM 850 C CA . GLY A 1 109 ? 5.578 -9.458 1.123 1.00 85.75 109 GLY A CA 1
ATOM 851 C C . GLY A 1 109 ? 6.221 -8.567 0.059 1.00 85.75 109 GLY A C 1
ATOM 852 O O . GLY A 1 109 ? 6.325 -8.976 -1.099 1.00 85.75 109 GLY A O 1
ATOM 853 N N . TRP A 1 110 ? 6.730 -7.393 0.447 1.00 83.25 110 TRP A N 1
ATOM 854 C CA . TRP A 1 110 ? 7.469 -6.506 -0.457 1.00 83.25 110 TRP A CA 1
ATOM 855 C C . TRP A 1 110 ? 8.745 -7.163 -0.989 1.00 83.25 110 TRP A C 1
ATOM 857 O O . TRP A 1 110 ? 8.940 -7.267 -2.201 1.00 83.25 110 TRP A O 1
ATOM 867 N N . SER A 1 111 ? 9.584 -7.681 -0.089 1.00 87.00 111 SER A N 1
ATOM 868 C CA . SER A 1 111 ? 10.825 -8.369 -0.460 1.00 87.00 111 SER A CA 1
ATOM 869 C C . SER A 1 111 ? 10.556 -9.584 -1.347 1.00 87.00 111 SER A C 1
ATOM 871 O O . SER A 1 111 ? 11.221 -9.774 -2.365 1.00 87.00 111 SER A O 1
ATOM 873 N N . PHE A 1 112 ? 9.542 -10.381 -1.004 1.00 89.81 112 PHE A N 1
ATOM 874 C CA . PHE A 1 112 ? 9.119 -11.521 -1.809 1.00 89.81 112 PHE A CA 1
ATOM 875 C C . PHE A 1 112 ? 8.689 -11.094 -3.218 1.00 89.81 112 PHE A C 1
ATOM 877 O O . PHE A 1 112 ? 9.104 -11.706 -4.202 1.00 89.81 112 PHE A O 1
ATOM 884 N N . THR A 1 113 ? 7.923 -10.007 -3.326 1.00 87.69 113 THR A N 1
ATOM 885 C CA . THR A 1 113 ? 7.483 -9.462 -4.616 1.00 87.69 113 THR A CA 1
ATOM 886 C C . THR A 1 113 ? 8.669 -9.011 -5.469 1.00 87.69 113 THR A C 1
ATOM 888 O O . THR A 1 113 ? 8.691 -9.290 -6.663 1.00 87.69 113 THR A O 1
ATOM 891 N N . MET A 1 114 ? 9.694 -8.391 -4.876 1.00 87.25 114 MET A N 1
ATOM 892 C CA . MET A 1 114 ? 10.907 -7.977 -5.599 1.00 87.25 114 MET A CA 1
ATOM 893 C C . MET A 1 114 ? 11.724 -9.164 -6.125 1.00 87.25 114 MET A C 1
ATOM 895 O O . MET A 1 114 ? 12.209 -9.139 -7.262 1.00 87.25 114 MET A O 1
ATOM 899 N N . VAL A 1 115 ? 11.842 -10.235 -5.335 1.00 92.69 115 VAL A N 1
ATOM 900 C CA . VAL A 1 115 ? 12.482 -11.485 -5.779 1.00 92.69 115 VAL A CA 1
ATOM 901 C C . VAL A 1 115 ? 11.681 -12.121 -6.915 1.00 92.69 115 VAL A C 1
ATOM 903 O O . VAL A 1 115 ? 12.253 -12.497 -7.940 1.00 92.69 115 VAL A O 1
ATOM 906 N N . LEU A 1 116 ? 10.355 -12.190 -6.774 1.00 90.06 116 LEU A N 1
ATOM 907 C CA . LEU A 1 116 ? 9.467 -12.735 -7.799 1.00 90.06 116 LEU A CA 1
ATOM 908 C C . LEU A 1 116 ? 9.520 -11.915 -9.095 1.00 90.06 116 LEU A C 1
ATOM 910 O O . LEU A 1 116 ? 9.569 -12.489 -10.181 1.00 90.06 116 LEU A O 1
ATOM 914 N N . LEU A 1 117 ? 9.577 -10.587 -8.989 1.00 87.62 117 LEU A N 1
ATOM 915 C CA . LEU A 1 117 ? 9.743 -9.687 -10.126 1.00 87.62 117 LEU A CA 1
ATOM 916 C C . LEU A 1 117 ? 11.074 -9.946 -10.839 1.00 87.62 117 LEU A C 1
ATOM 918 O O . LEU A 1 117 ? 11.098 -10.089 -12.060 1.00 87.62 117 LEU A O 1
ATOM 922 N N . SER A 1 118 ? 12.167 -10.083 -10.090 1.00 89.06 118 SER A N 1
ATOM 923 C CA . SER A 1 118 ? 13.483 -10.396 -10.658 1.00 89.06 118 SER A CA 1
ATOM 924 C C . SER A 1 118 ? 13.476 -11.730 -11.413 1.00 89.06 118 SER A C 1
ATOM 926 O O . SER A 1 118 ? 13.985 -11.819 -12.533 1.00 89.06 118 SER A O 1
ATOM 928 N N . LEU A 1 119 ? 12.835 -12.754 -10.841 1.00 89.69 119 LEU A N 1
ATOM 929 C CA . LEU A 1 119 ? 12.637 -14.046 -11.496 1.00 89.69 119 LEU A CA 1
ATOM 930 C C . LEU A 1 119 ? 11.804 -13.907 -12.777 1.00 89.69 119 LEU A C 1
ATOM 932 O O . LEU A 1 119 ? 12.170 -14.457 -13.815 1.00 89.69 119 LEU A O 1
ATOM 936 N N . TRP A 1 120 ? 10.714 -13.142 -12.734 1.00 86.50 120 TRP A N 1
ATOM 937 C CA . TRP A 1 120 ? 9.857 -12.923 -13.897 1.00 86.50 120 TRP A CA 1
ATOM 938 C C . TRP A 1 120 ? 10.585 -12.181 -15.021 1.00 86.50 120 TRP A C 1
ATOM 940 O O . TRP A 1 120 ? 10.484 -12.561 -16.188 1.00 86.50 120 TRP A O 1
ATOM 950 N N . GLY A 1 121 ? 11.387 -11.173 -14.671 1.00 87.19 121 GLY A N 1
ATOM 951 C CA . GLY A 1 121 ? 12.255 -10.463 -15.608 1.00 87.19 121 GLY A CA 1
ATOM 952 C C . GLY A 1 121 ? 13.288 -11.383 -16.261 1.00 87.19 121 GLY A C 1
ATOM 953 O O . GLY A 1 121 ? 13.543 -11.267 -17.459 1.00 87.19 121 GLY A O 1
ATOM 954 N N . TYR A 1 122 ? 13.837 -12.344 -15.510 1.00 87.88 122 TYR A N 1
ATOM 955 C CA . TYR A 1 122 ? 14.734 -13.359 -16.061 1.00 87.88 122 TYR A CA 1
ATOM 956 C C . TYR A 1 122 ? 14.014 -14.309 -17.029 1.00 87.88 122 TYR A C 1
ATOM 958 O O . TYR A 1 122 ? 14.503 -14.536 -18.137 1.00 87.88 122 TYR A O 1
ATOM 966 N N . LEU A 1 123 ? 12.839 -14.823 -16.652 1.00 88.00 123 LEU A N 1
ATOM 967 C CA . LEU A 1 123 ? 12.047 -15.728 -17.495 1.00 88.00 123 LEU A CA 1
ATOM 968 C C . LEU A 1 123 ? 11.600 -15.058 -18.803 1.00 88.00 123 LEU A C 1
ATOM 970 O O . LEU A 1 123 ? 11.623 -15.681 -19.863 1.00 88.00 123 LEU A O 1
ATOM 974 N N . MET A 1 124 ? 11.250 -13.772 -18.748 1.00 84.94 124 MET A N 1
ATOM 975 C CA . MET A 1 124 ? 10.790 -12.988 -19.898 1.00 84.94 124 MET A CA 1
ATOM 976 C C . MET A 1 124 ? 11.923 -12.282 -20.659 1.00 84.94 124 MET A C 1
ATOM 978 O O . MET A 1 124 ? 11.645 -11.465 -21.534 1.00 84.94 124 MET A O 1
ATOM 982 N N . ARG A 1 125 ? 13.199 -12.605 -20.393 1.00 84.38 125 ARG A N 1
ATOM 983 C CA . ARG A 1 125 ? 14.364 -11.936 -21.009 1.00 84.38 125 ARG A CA 1
ATOM 984 C C . ARG A 1 125 ? 14.350 -11.945 -22.542 1.00 84.38 125 ARG A C 1
ATOM 986 O O . ARG A 1 125 ? 14.836 -11.003 -23.162 1.00 84.38 125 ARG A O 1
ATOM 993 N N . ASN A 1 126 ? 13.827 -13.011 -23.143 1.00 83.50 126 ASN A N 1
ATOM 994 C CA . ASN A 1 126 ? 13.786 -13.189 -24.599 1.00 83.50 126 ASN A CA 1
ATOM 995 C C . ASN A 1 126 ? 12.475 -12.681 -25.227 1.00 83.50 126 ASN A C 1
ATOM 997 O O . ASN A 1 126 ? 12.316 -12.722 -26.446 1.00 83.50 126 ASN A O 1
ATOM 1001 N N . THR A 1 127 ? 11.539 -12.211 -24.403 1.00 81.19 127 THR A N 1
ATOM 1002 C CA . THR A 1 127 ? 10.205 -11.758 -24.799 1.00 81.19 127 THR A CA 1
ATOM 1003 C C . THR A 1 127 ? 10.171 -10.227 -24.848 1.00 81.19 127 THR A C 1
ATOM 1005 O O . THR A 1 127 ? 10.918 -9.549 -24.145 1.00 81.19 127 THR A O 1
ATOM 1008 N N . SER A 1 128 ? 9.310 -9.640 -25.690 1.00 84.25 128 SER A N 1
ATOM 1009 C CA . SER A 1 128 ? 9.167 -8.176 -25.744 1.00 84.25 128 SER A CA 1
ATOM 1010 C C . SER A 1 128 ? 8.751 -7.614 -24.378 1.00 84.25 128 SER A C 1
ATOM 1012 O O . SER A 1 128 ? 7.805 -8.108 -23.763 1.00 84.25 128 SER A O 1
ATOM 1014 N N . TRP A 1 129 ? 9.403 -6.532 -23.943 1.00 80.25 129 TRP A N 1
ATOM 1015 C CA . TRP A 1 129 ? 9.124 -5.819 -22.687 1.00 80.25 129 TRP A CA 1
ATOM 1016 C C . TRP A 1 129 ? 7.642 -5.437 -22.517 1.00 80.25 129 TRP A C 1
ATOM 1018 O O . TRP A 1 129 ? 7.140 -5.369 -21.399 1.00 80.25 129 TRP A O 1
ATOM 1028 N N . ARG A 1 130 ? 6.903 -5.272 -23.621 1.00 83.94 130 ARG A N 1
ATOM 1029 C CA . ARG A 1 130 ? 5.457 -4.991 -23.620 1.00 83.94 130 ARG A CA 1
ATOM 1030 C C . ARG A 1 130 ? 4.642 -6.052 -22.879 1.00 83.94 130 ARG A C 1
ATOM 1032 O O . ARG A 1 130 ? 3.684 -5.710 -22.194 1.00 83.94 130 ARG A O 1
ATOM 1039 N N . TYR A 1 131 ? 5.031 -7.324 -22.977 1.00 83.75 131 TYR A N 1
ATOM 1040 C CA . TYR A 1 131 ? 4.332 -8.412 -22.289 1.00 83.75 131 TYR A CA 1
ATOM 1041 C C . TYR A 1 131 ? 4.545 -8.373 -20.774 1.00 83.75 131 TYR A C 1
ATOM 1043 O O . TYR A 1 131 ? 3.653 -8.768 -20.030 1.00 83.75 131 TYR A O 1
ATOM 1051 N N . ILE A 1 132 ? 5.682 -7.842 -20.313 1.00 84.56 132 ILE A N 1
ATOM 1052 C CA . ILE A 1 132 ? 5.942 -7.629 -18.884 1.00 84.56 132 ILE A CA 1
ATOM 1053 C C . ILE A 1 132 ? 4.970 -6.575 -18.339 1.00 84.56 132 ILE A C 1
ATOM 1055 O O . ILE A 1 132 ? 4.304 -6.822 -17.337 1.00 84.56 132 ILE A O 1
ATOM 1059 N N . HIS A 1 133 ? 4.806 -5.444 -19.036 1.00 83.44 133 HIS A N 1
ATOM 1060 C CA . HIS A 1 133 ? 3.820 -4.430 -18.640 1.00 83.44 133 HIS A CA 1
ATOM 1061 C C . HIS A 1 133 ? 2.383 -4.946 -18.717 1.00 83.44 133 HIS A C 1
ATOM 1063 O O . HIS A 1 133 ? 1.593 -4.656 -17.824 1.00 83.44 133 HIS A O 1
ATOM 1069 N N . LEU A 1 134 ? 2.041 -5.735 -19.742 1.00 88.00 134 LEU A N 1
ATOM 1070 C CA . LEU A 1 134 ? 0.709 -6.330 -19.857 1.00 88.00 134 LEU A CA 1
ATOM 1071 C C . LEU A 1 134 ? 0.413 -7.272 -18.685 1.00 88.00 134 LEU A C 1
ATOM 1073 O O . LEU A 1 134 ? -0.673 -7.220 -18.115 1.00 88.00 134 LEU A O 1
ATOM 1077 N N . PHE A 1 135 ? 1.386 -8.101 -18.304 1.00 86.88 135 PHE A N 1
ATOM 1078 C CA . PHE A 1 135 ? 1.270 -8.991 -17.154 1.00 86.88 135 PHE A CA 1
ATOM 1079 C C . PHE A 1 135 ? 1.043 -8.209 -15.856 1.00 86.88 135 PHE A C 1
ATOM 1081 O O . PHE A 1 135 ? 0.136 -8.540 -15.098 1.00 86.88 135 PHE A O 1
ATOM 1088 N N . PHE A 1 136 ? 1.803 -7.136 -15.627 1.00 85.31 136 PHE A N 1
ATOM 1089 C CA . PHE A 1 136 ? 1.602 -6.277 -14.460 1.00 85.31 136 PHE A CA 1
ATOM 1090 C C . PHE A 1 136 ? 0.256 -5.564 -14.458 1.00 85.31 136 PHE A C 1
ATOM 1092 O O . PHE A 1 136 ? -0.416 -5.539 -13.429 1.00 85.31 136 PHE A O 1
ATOM 1099 N N . GLY A 1 137 ? -0.163 -5.039 -15.609 1.00 87.31 137 GLY A N 1
ATOM 1100 C CA . GLY A 1 137 ? -1.487 -4.446 -15.767 1.00 87.31 137 GLY A CA 1
ATOM 1101 C C . GLY A 1 137 ? -2.588 -5.448 -15.423 1.00 87.31 137 GLY A C 1
ATOM 1102 O O . GLY A 1 137 ? -3.497 -5.124 -14.666 1.00 87.31 137 GLY A O 1
ATOM 1103 N N . LEU A 1 138 ? -2.463 -6.691 -15.900 1.00 90.00 138 LEU A N 1
ATOM 1104 C CA . LEU A 1 138 ? -3.404 -7.766 -15.594 1.00 90.00 138 LEU A CA 1
ATOM 1105 C C . LEU A 1 138 ? -3.391 -8.149 -14.107 1.00 90.00 138 LEU A C 1
ATOM 1107 O O . LEU A 1 138 ? -4.452 -8.342 -13.521 1.00 90.00 138 LEU A O 1
ATOM 1111 N N . PHE A 1 139 ? -2.217 -8.216 -13.478 1.00 87.06 139 PHE A N 1
ATOM 1112 C CA . PHE A 1 139 ? -2.095 -8.507 -12.047 1.00 87.06 139 PHE A CA 1
ATOM 1113 C C . PHE A 1 139 ? -2.665 -7.385 -11.161 1.00 87.06 139 PHE A C 1
ATOM 1115 O O . PHE A 1 139 ? -3.062 -7.638 -10.027 1.00 87.06 139 PHE A O 1
ATOM 1122 N N . GLY A 1 140 ? -2.755 -6.159 -11.684 1.00 85.00 140 GLY A N 1
ATOM 1123 C CA . GLY A 1 140 ? -3.421 -5.031 -11.031 1.00 85.00 140 GLY A CA 1
ATOM 1124 C C . GLY A 1 140 ? -4.952 -5.062 -11.116 1.00 85.00 140 GLY A C 1
ATOM 1125 O O . GLY A 1 140 ? -5.614 -4.458 -10.277 1.00 85.00 140 GLY A O 1
ATOM 1126 N N . VAL A 1 141 ? -5.546 -5.790 -12.070 1.00 89.75 141 VAL A N 1
ATOM 1127 C CA . VAL A 1 141 ? -7.012 -5.855 -12.254 1.00 89.75 141 VAL A CA 1
ATOM 1128 C C . VAL A 1 141 ? -7.766 -6.303 -10.989 1.00 89.75 141 VAL A C 1
ATOM 1130 O O . VAL A 1 141 ? -8.752 -5.648 -10.647 1.00 89.75 141 VAL A O 1
ATOM 1133 N N . PRO A 1 142 ? -7.322 -7.331 -10.233 1.00 89.25 142 PRO A N 1
ATOM 1134 C CA . PRO A 1 142 ? -7.923 -7.701 -8.950 1.00 89.25 142 PRO A CA 1
ATOM 1135 C C . PRO A 1 142 ? -8.052 -6.548 -7.946 1.00 89.25 142 PRO A C 1
ATOM 1137 O O . PRO A 1 142 ? -9.013 -6.522 -7.180 1.00 89.25 142 PRO A O 1
ATOM 1140 N N . VAL A 1 143 ? -7.141 -5.567 -7.971 1.00 86.19 143 VAL A N 1
ATOM 1141 C CA . VAL A 1 143 ? -7.189 -4.403 -7.070 1.00 86.19 143 VAL A CA 1
ATOM 1142 C C . VAL A 1 143 ? -8.462 -3.589 -7.296 1.00 86.19 143 VAL A C 1
ATOM 1144 O O . VAL A 1 143 ? -9.049 -3.114 -6.330 1.00 86.19 143 VAL A O 1
ATOM 1147 N N . MET A 1 144 ? -8.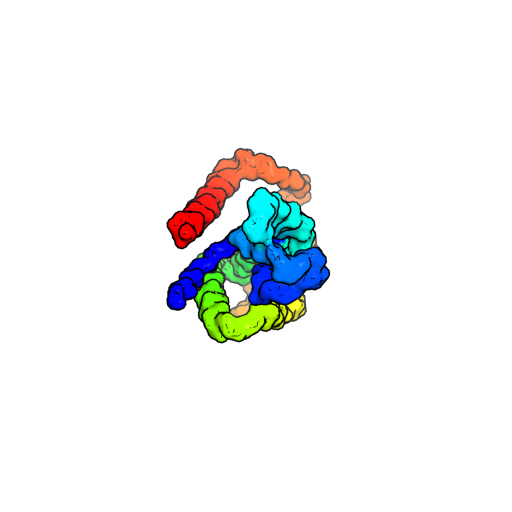973 -3.505 -8.526 1.00 87.88 144 MET A N 1
ATOM 1148 C CA . MET A 1 144 ? -10.222 -2.790 -8.824 1.00 87.88 144 MET A CA 1
ATOM 1149 C C . MET A 1 144 ? -11.435 -3.401 -8.108 1.00 87.88 144 MET A C 1
ATOM 1151 O O . MET A 1 144 ? -12.370 -2.689 -7.754 1.00 87.88 144 MET A O 1
ATOM 1155 N N . PHE A 1 145 ? -11.405 -4.708 -7.838 1.00 90.31 145 PHE A N 1
ATOM 1156 C CA . PHE A 1 145 ? -12.487 -5.407 -7.144 1.00 90.31 145 PHE A CA 1
ATOM 1157 C C . PHE A 1 145 ? -12.417 -5.258 -5.621 1.00 90.31 145 PHE A C 1
ATOM 1159 O O . PHE A 1 145 ? -13.391 -5.563 -4.933 1.00 90.31 145 PHE A O 1
ATOM 1166 N N . THR A 1 146 ? -11.299 -4.763 -5.078 1.00 85.62 146 THR A N 1
ATOM 1167 C CA . THR A 1 146 ? -11.137 -4.585 -3.627 1.00 85.62 146 THR A CA 1
ATOM 1168 C C . THR A 1 146 ? -12.127 -3.583 -3.054 1.00 85.62 146 THR A C 1
ATOM 1170 O O . THR A 1 146 ? -12.598 -3.796 -1.943 1.00 85.62 146 THR A O 1
ATOM 1173 N N . TYR A 1 147 ? -12.542 -2.583 -3.839 1.00 85.25 147 TYR A N 1
ATOM 1174 C CA . TYR A 1 147 ? -13.566 -1.612 -3.446 1.00 85.25 147 TYR A CA 1
ATOM 1175 C C . TYR A 1 147 ? -14.886 -2.269 -3.007 1.00 85.25 147 TYR A C 1
ATOM 1177 O O . TYR A 1 147 ? -15.554 -1.770 -2.109 1.00 85.25 147 TYR A O 1
ATOM 1185 N N . TRP A 1 148 ? -15.264 -3.403 -3.607 1.00 88.31 148 TRP A N 1
ATOM 1186 C CA . TRP A 1 148 ? -16.507 -4.102 -3.257 1.00 88.31 148 TRP A CA 1
ATOM 1187 C C . TRP A 1 148 ? -16.350 -5.116 -2.125 1.00 88.31 148 TRP A C 1
ATOM 1189 O O . TRP A 1 148 ? -17.342 -5.524 -1.524 1.00 88.31 148 TRP A O 1
ATOM 1199 N N . ILE A 1 149 ? -15.124 -5.568 -1.866 1.00 86.44 149 ILE A N 1
ATOM 1200 C CA . ILE A 1 149 ? -14.843 -6.650 -0.916 1.00 86.44 149 ILE A CA 1
ATOM 1201 C C . ILE A 1 149 ? -14.444 -6.082 0.448 1.00 86.44 149 ILE A C 1
ATOM 1203 O O . ILE A 1 149 ? -14.800 -6.646 1.485 1.00 86.44 149 ILE A O 1
ATOM 1207 N N . ILE A 1 150 ? -13.680 -4.992 0.439 1.00 87.31 150 ILE A N 1
ATOM 1208 C CA . ILE A 1 150 ? -13.057 -4.400 1.615 1.00 87.31 150 ILE A CA 1
ATOM 1209 C C . ILE A 1 150 ? -14.001 -3.356 2.210 1.00 87.31 150 ILE A C 1
ATOM 1211 O O . ILE A 1 150 ? -14.412 -2.419 1.531 1.00 87.31 150 ILE A O 1
ATOM 1215 N N . ASP A 1 151 ? -14.335 -3.514 3.491 1.00 88.19 151 ASP A N 1
ATOM 1216 C CA . ASP A 1 151 ? -15.104 -2.504 4.214 1.00 88.19 151 ASP A CA 1
ATOM 1217 C C . ASP A 1 151 ? -14.220 -1.302 4.584 1.00 88.19 151 ASP A C 1
ATOM 1219 O O . ASP A 1 151 ? -13.016 -1.437 4.828 1.00 88.19 151 ASP A O 1
ATOM 1223 N N . GLU A 1 152 ? -14.837 -0.129 4.700 1.00 87.69 152 GLU A N 1
ATOM 1224 C CA . GLU A 1 152 ? -14.179 1.078 5.206 1.00 87.69 152 GLU A CA 1
ATOM 1225 C C . GLU A 1 152 ? -13.628 0.891 6.625 1.00 87.69 152 GLU A C 1
ATOM 1227 O O . GLU A 1 152 ? -14.117 0.077 7.414 1.00 87.69 152 GLU A O 1
ATOM 1232 N N . SER A 1 153 ? -12.605 1.669 6.982 1.00 86.88 153 SER A N 1
ATOM 1233 C CA . SER A 1 153 ? -11.968 1.508 8.288 1.00 86.88 153 SER A CA 1
ATOM 1234 C C . SER A 1 153 ? -12.893 1.951 9.431 1.00 86.88 153 SER A C 1
ATOM 1236 O O . SER A 1 153 ? -13.504 3.025 9.405 1.00 86.88 153 SER A O 1
ATOM 1238 N N . LEU A 1 154 ? -12.980 1.133 10.488 1.00 84.44 154 LEU A N 1
ATOM 1239 C CA . LEU A 1 154 ? -13.850 1.415 11.637 1.00 84.44 154 LEU A CA 1
ATOM 1240 C C . LEU A 1 154 ? -13.503 2.758 12.300 1.00 84.44 154 LEU A C 1
ATOM 1242 O O . LEU A 1 154 ? -14.389 3.505 12.711 1.00 84.44 154 LEU A O 1
ATOM 1246 N N . ARG A 1 155 ? -12.209 3.087 12.372 1.00 81.69 155 ARG A N 1
ATOM 1247 C CA . ARG A 1 155 ? -11.716 4.349 12.939 1.00 81.69 155 ARG A CA 1
ATOM 1248 C C . ARG A 1 155 ? -12.118 5.551 12.102 1.00 81.69 155 ARG A C 1
ATOM 1250 O O . ARG A 1 155 ? -12.530 6.558 12.671 1.00 81.69 155 ARG A O 1
ATOM 1257 N N . TRP A 1 156 ? -12.029 5.446 10.779 1.00 84.62 156 TRP A N 1
ATOM 1258 C CA . TRP A 1 156 ? -12.434 6.515 9.878 1.00 84.62 156 TRP A CA 1
ATOM 1259 C C . TRP A 1 156 ? -13.950 6.746 9.921 1.00 84.62 156 TRP A C 1
ATOM 1261 O O . TRP A 1 156 ? -14.386 7.896 9.989 1.00 84.62 156 TRP A O 1
ATOM 1271 N N . LEU A 1 157 ? -14.762 5.681 9.975 1.00 83.75 157 LEU A N 1
ATOM 1272 C CA . LEU A 1 157 ? -16.220 5.795 10.131 1.00 83.75 157 LEU A CA 1
ATOM 1273 C C . LEU A 1 157 ? -16.596 6.524 11.426 1.00 83.75 157 LEU A C 1
ATOM 1275 O O . LEU A 1 157 ? -17.428 7.433 11.422 1.00 83.75 157 LEU A O 1
ATOM 1279 N N . ILE A 1 158 ? -15.932 6.160 12.523 1.00 77.50 158 ILE A N 1
ATOM 1280 C CA . ILE A 1 158 ? -16.106 6.789 13.831 1.00 77.50 158 ILE A CA 1
ATOM 1281 C C . ILE A 1 158 ? -15.689 8.268 13.802 1.00 77.50 158 ILE A C 1
ATOM 1283 O O . ILE A 1 158 ? -16.460 9.131 14.223 1.00 77.50 158 ILE A O 1
ATOM 1287 N N . ALA A 1 159 ? -14.501 8.577 13.275 1.00 77.12 159 ALA A N 1
ATOM 1288 C CA . ALA A 1 159 ? -13.976 9.942 13.216 1.00 77.12 159 ALA A CA 1
ATOM 1289 C C . ALA A 1 159 ? -14.861 10.876 12.372 1.00 77.12 159 ALA A C 1
ATOM 1291 O O . ALA A 1 159 ? -15.024 12.046 12.711 1.00 77.12 159 ALA A O 1
ATOM 1292 N N . ASN A 1 160 ? -15.491 10.350 11.316 1.00 81.31 160 ASN A N 1
ATOM 1293 C CA . ASN A 1 160 ? -16.409 11.098 10.452 1.00 81.31 160 ASN A CA 1
ATOM 1294 C C . ASN A 1 160 ? -17.873 11.070 10.916 1.00 81.31 160 ASN A C 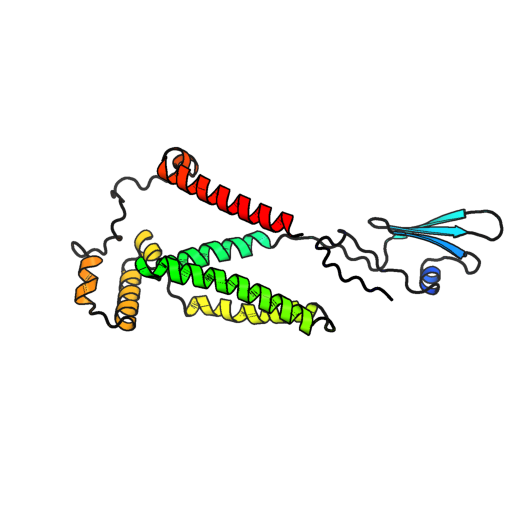1
ATOM 1296 O O . ASN A 1 160 ? -18.761 11.450 10.155 1.00 81.31 160 ASN A O 1
ATOM 1300 N N . LYS A 1 161 ? -18.154 10.630 12.152 1.00 78.25 161 LYS A N 1
ATOM 1301 C CA . LYS A 1 161 ? -19.509 10.594 12.738 1.00 78.25 161 LYS A CA 1
ATOM 1302 C C . LYS A 1 161 ? -20.508 9.716 11.955 1.00 78.25 161 LYS A C 1
ATOM 1304 O O . LYS A 1 161 ? -21.718 9.891 12.089 1.00 78.25 161 LYS A O 1
ATOM 1309 N N . ARG A 1 162 ? -20.032 8.732 11.179 1.00 80.56 162 ARG A N 1
ATOM 1310 C CA . ARG A 1 162 ? -20.858 7.750 10.441 1.00 80.56 162 ARG A CA 1
ATOM 1311 C C . ARG A 1 162 ? -21.204 6.557 11.339 1.00 80.56 162 ARG A C 1
ATOM 1313 O O . ARG A 1 162 ? -20.715 5.442 11.161 1.00 80.56 162 ARG A O 1
ATOM 1320 N N . ALA A 1 163 ? -22.042 6.811 12.341 1.00 77.56 163 ALA A N 1
ATOM 1321 C CA . ALA A 1 163 ? -22.351 5.856 13.407 1.00 77.56 163 ALA A CA 1
ATOM 1322 C C . ALA A 1 163 ? -23.060 4.574 12.914 1.00 77.56 163 ALA A C 1
ATOM 1324 O O . ALA A 1 163 ? -22.731 3.470 13.349 1.00 77.56 163 ALA A O 1
ATOM 1325 N N . ASP A 1 164 ? -24.019 4.689 11.996 1.00 80.44 164 ASP A N 1
ATOM 1326 C CA . ASP A 1 164 ? -24.826 3.538 11.562 1.00 80.44 164 ASP A CA 1
ATOM 1327 C C . ASP A 1 164 ? -24.017 2.517 10.749 1.00 80.44 164 ASP A C 1
ATOM 1329 O O . ASP A 1 164 ? -24.178 1.299 10.894 1.00 80.44 164 ASP A O 1
ATOM 1333 N N . GLU A 1 165 ? -23.074 3.006 9.951 1.00 84.25 165 GLU A N 1
ATOM 1334 C CA . GLU A 1 165 ? -22.141 2.168 9.202 1.00 84.25 165 GLU A CA 1
ATOM 1335 C C . GLU A 1 165 ? -21.129 1.497 10.123 1.00 84.25 165 GLU A C 1
ATOM 1337 O O . GLU A 1 165 ? -20.899 0.294 10.002 1.00 84.25 165 GLU A O 1
ATOM 1342 N N . ALA A 1 166 ? -20.604 2.230 11.110 1.00 83.56 166 ALA A N 1
ATOM 1343 C CA . ALA A 1 166 ? -19.729 1.660 12.129 1.00 83.56 166 ALA A CA 1
ATOM 1344 C C . ALA A 1 166 ? -20.424 0.515 12.891 1.00 83.56 166 ALA A C 1
ATOM 1346 O O . ALA A 1 166 ? -19.840 -0.554 13.057 1.00 83.56 166 ALA A O 1
ATOM 1347 N N . LYS A 1 167 ? -21.700 0.677 13.278 1.00 81.44 167 LYS A N 1
ATOM 1348 C CA . LYS A 1 167 ? -22.526 -0.395 13.877 1.00 81.44 167 LYS A CA 1
ATOM 1349 C C . LYS A 1 167 ? -22.621 -1.623 12.975 1.00 81.44 167 LYS A C 1
ATOM 1351 O O . LYS A 1 167 ? -22.479 -2.751 13.447 1.00 81.44 167 LYS A O 1
ATOM 1356 N N . THR A 1 168 ? -22.892 -1.411 11.690 1.00 86.38 168 THR A N 1
ATOM 1357 C CA . THR A 1 168 ? -23.050 -2.497 10.713 1.00 86.38 168 THR A CA 1
ATOM 1358 C C . THR A 1 168 ? -21.742 -3.265 10.533 1.00 86.38 168 THR A C 1
ATOM 1360 O O . THR A 1 168 ? -21.737 -4.498 10.576 1.00 86.38 168 THR A O 1
ATOM 1363 N N . LEU A 1 169 ? -20.625 -2.543 10.438 1.00 87.12 169 LEU A N 1
ATOM 1364 C CA . LEU A 1 169 ? -19.289 -3.118 10.348 1.00 87.12 169 LEU A CA 1
ATOM 1365 C C . LEU A 1 169 ? -18.914 -3.906 11.611 1.00 87.12 169 LEU A C 1
ATOM 1367 O O . LEU A 1 169 ? -18.466 -5.045 11.516 1.00 87.12 169 LEU A O 1
ATOM 1371 N N . VAL A 1 170 ? -19.168 -3.359 12.802 1.00 84.88 170 VAL A N 1
ATOM 1372 C CA . VAL A 1 170 ? -18.900 -4.044 14.079 1.00 84.88 170 VAL A CA 1
ATOM 1373 C C . VAL A 1 170 ? -19.685 -5.349 14.184 1.00 84.88 170 VAL A C 1
ATOM 1375 O O . VAL A 1 170 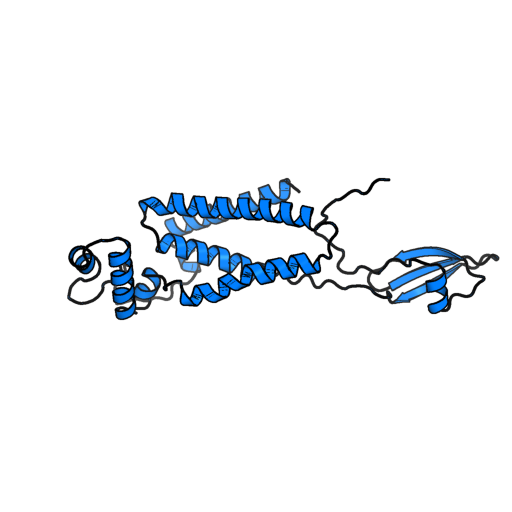? -19.115 -6.365 14.571 1.00 84.88 170 VAL A O 1
ATOM 1378 N N . ARG A 1 171 ? -20.964 -5.369 13.787 1.00 85.38 171 ARG A N 1
ATOM 1379 C CA . ARG A 1 171 ? -21.763 -6.609 13.754 1.00 85.38 171 ARG A CA 1
ATOM 1380 C C . ARG A 1 171 ? -21.156 -7.655 12.818 1.00 85.38 171 ARG A C 1
ATOM 1382 O O . ARG A 1 171 ? -21.120 -8.835 13.165 1.00 85.38 171 ARG A O 1
ATOM 1389 N N . LYS A 1 172 ? -20.663 -7.235 11.648 1.00 87.75 172 LYS A N 1
ATOM 1390 C CA . LYS A 1 172 ? -19.975 -8.114 10.688 1.00 87.75 172 LYS A CA 1
ATOM 1391 C C . LYS A 1 172 ? -18.695 -8.698 11.295 1.00 87.75 172 LYS A C 1
ATOM 1393 O O . LYS A 1 172 ? -18.499 -9.911 11.236 1.00 87.75 172 LYS A O 1
ATOM 1398 N N . ILE A 1 173 ? -17.877 -7.861 11.936 1.00 86.25 173 ILE A N 1
ATOM 1399 C CA . ILE A 1 173 ? -16.632 -8.264 12.610 1.00 86.25 173 ILE A CA 1
ATOM 1400 C C . ILE A 1 173 ? -16.921 -9.214 13.782 1.00 86.25 173 ILE A C 1
ATOM 1402 O O . ILE A 1 173 ? -16.269 -10.248 13.899 1.00 86.25 173 ILE A O 1
ATOM 1406 N N . ALA A 1 174 ? -17.924 -8.918 14.613 1.00 86.31 174 ALA A N 1
ATOM 1407 C CA . ALA A 1 174 ? -18.331 -9.768 15.734 1.00 86.31 174 ALA A CA 1
ATOM 1408 C C . ALA A 1 174 ? -18.769 -11.162 15.257 1.00 86.31 174 ALA A C 1
ATOM 1410 O O . ALA A 1 174 ? -18.330 -12.172 15.806 1.00 86.31 174 ALA A O 1
ATOM 1411 N N . LYS A 1 175 ? -19.546 -11.228 14.165 1.00 87.94 175 LYS A N 1
ATOM 1412 C CA . LYS A 1 175 ? -19.938 -12.495 13.530 1.00 87.94 175 LYS A CA 1
ATOM 1413 C C . LYS A 1 175 ? -18.731 -13.276 13.004 1.00 87.94 175 LYS A C 1
ATOM 1415 O O . LYS A 1 175 ? -18.688 -14.493 13.159 1.00 87.94 175 LYS A O 1
ATOM 1420 N N . PHE A 1 176 ? -17.762 -12.594 12.391 1.00 87.31 176 PHE A N 1
ATOM 1421 C CA . PHE A 1 176 ? -16.548 -13.227 11.869 1.00 87.31 176 PHE A CA 1
ATOM 1422 C C . PHE A 1 176 ? -15.658 -13.777 12.993 1.00 87.31 176 PHE A C 1
ATOM 1424 O O . PHE A 1 176 ? -15.206 -14.918 12.927 1.00 87.31 176 PHE A O 1
ATOM 1431 N N . ASN A 1 177 ? -15.485 -12.997 14.062 1.00 87.12 177 ASN A N 1
ATOM 1432 C CA . ASN A 1 177 ? -14.673 -13.360 15.224 1.00 87.12 177 ASN A CA 1
ATOM 1433 C C . ASN A 1 177 ? -15.412 -14.243 16.244 1.00 87.12 177 ASN A C 1
ATOM 1435 O O . ASN A 1 177 ? -14.810 -14.648 17.233 1.00 87.12 177 ASN A O 1
ATOM 1439 N N . LYS A 1 178 ? -16.694 -14.559 16.007 1.00 88.75 178 LYS A N 1
ATOM 1440 C CA . LYS A 1 178 ? -17.563 -15.352 16.897 1.00 88.75 178 LYS A CA 1
ATOM 1441 C C . LYS A 1 178 ? -17.629 -14.802 18.329 1.00 88.75 178 LYS A C 1
ATOM 1443 O O . LYS A 1 178 ? -17.629 -15.568 19.288 1.00 88.75 178 LYS A O 1
ATOM 1448 N N . VAL A 1 179 ? -17.678 -13.481 18.463 1.00 85.19 179 VAL A N 1
ATOM 1449 C CA . VAL A 1 179 ? -17.811 -12.794 19.755 1.00 85.19 179 VAL A CA 1
ATOM 1450 C C . VAL A 1 179 ? -19.256 -12.332 19.922 1.00 85.19 179 VAL A C 1
ATOM 1452 O O . VAL A 1 179 ? -19.876 -11.907 18.941 1.00 85.19 179 VAL A O 1
ATOM 1455 N N . ASP A 1 180 ? -19.801 -12.423 21.139 1.00 84.44 180 ASP A N 1
ATOM 1456 C CA . ASP A 1 180 ? -21.148 -11.925 21.417 1.00 84.44 180 ASP A CA 1
ATOM 1457 C C . ASP A 1 180 ? -21.186 -10.398 21.258 1.00 84.44 180 ASP A C 1
ATOM 1459 O O . ASP A 1 180 ? -20.326 -9.655 21.735 1.00 84.44 180 ASP A O 1
ATOM 1463 N N . LEU A 1 181 ? -22.205 -9.923 20.551 1.00 76.69 181 LEU A N 1
ATOM 1464 C CA . LEU A 1 181 ? -22.413 -8.510 20.293 1.00 76.69 181 LEU A CA 1
ATOM 1465 C C . LEU A 1 181 ? -22.722 -7.745 21.590 1.00 76.69 181 LEU A C 1
ATOM 1467 O O . LEU A 1 181 ? -22.358 -6.574 21.698 1.00 76.69 181 LEU A O 1
ATOM 1471 N N . ASN A 1 182 ? -23.349 -8.401 22.571 1.00 73.25 182 ASN A N 1
ATOM 1472 C CA . ASN A 1 182 ? -23.698 -7.795 23.859 1.00 73.25 182 ASN A CA 1
ATOM 1473 C C . ASN A 1 182 ? -22.470 -7.419 24.699 1.00 73.25 182 ASN A C 1
ATOM 1475 O O . ASN A 1 182 ? -22.539 -6.461 25.464 1.00 73.25 182 ASN A O 1
ATOM 1479 N N . ASP A 1 183 ? -21.343 -8.105 24.502 1.00 73.19 183 ASP A N 1
ATOM 1480 C CA . ASP A 1 183 ? -20.087 -7.812 25.201 1.00 73.19 183 ASP A CA 1
ATOM 1481 C C . ASP A 1 183 ? -19.336 -6.628 24.567 1.00 73.19 183 ASP A C 1
ATOM 1483 O O . ASP A 1 183 ? -18.559 -5.940 25.227 1.00 73.19 183 ASP A O 1
ATOM 1487 N N . ILE A 1 184 ? -19.572 -6.366 23.275 1.00 72.19 184 ILE A N 1
ATOM 1488 C CA . ILE A 1 184 ? -18.834 -5.365 22.486 1.00 72.19 184 ILE A CA 1
ATOM 1489 C C . ILE A 1 184 ? -19.597 -4.040 22.385 1.00 72.19 184 ILE A C 1
ATOM 1491 O O . ILE A 1 184 ? -18.984 -2.972 22.387 1.00 72.19 184 ILE A O 1
ATOM 1495 N N . LEU A 1 185 ? -20.931 -4.086 22.297 1.00 67.25 185 LEU A N 1
ATOM 1496 C CA . LEU A 1 185 ? -21.783 -2.894 22.226 1.00 67.25 185 LEU A CA 1
ATOM 1497 C C . LEU A 1 185 ? -21.501 -1.870 23.344 1.00 67.25 185 LEU A C 1
ATOM 1499 O O . LEU A 1 185 ? -21.378 -0.696 23.005 1.00 67.25 185 LEU A O 1
ATOM 1503 N N . PRO A 1 186 ? -21.316 -2.255 24.623 1.00 65.56 186 PRO A N 1
ATOM 1504 C CA . PRO A 1 186 ? -21.045 -1.306 25.707 1.00 65.56 186 PRO A CA 1
ATOM 1505 C C . PRO A 1 186 ? -19.688 -0.606 25.572 1.00 65.56 186 PRO A C 1
ATOM 1507 O O . PRO A 1 186 ? -19.536 0.533 25.995 1.00 65.56 186 PRO A O 1
ATOM 1510 N N . LEU A 1 187 ? -18.698 -1.262 24.954 1.00 64.06 187 LEU A N 1
ATOM 1511 C CA . LEU A 1 187 ? -17.360 -0.693 24.729 1.00 64.06 187 LEU A CA 1
ATOM 1512 C C . LEU A 1 187 ? -17.362 0.406 23.661 1.00 64.06 187 LEU A C 1
ATOM 1514 O O . LEU A 1 187 ? -16.420 1.190 23.566 1.00 64.06 187 LEU A O 1
ATOM 1518 N N . ILE A 1 188 ? -18.404 0.421 22.834 1.00 62.69 188 ILE A N 1
ATOM 1519 C CA . ILE A 1 188 ? -18.584 1.345 21.718 1.00 62.69 188 ILE A CA 1
ATOM 1520 C C . ILE A 1 188 ? -19.707 2.343 22.029 1.00 62.69 188 ILE A C 1
ATOM 1522 O O . ILE A 1 188 ? -19.764 3.395 21.406 1.00 62.69 188 ILE A O 1
ATOM 1526 N N . GLN A 1 189 ? -20.605 2.042 22.971 1.00 58.00 189 GLN A N 1
ATOM 1527 C CA . GLN A 1 189 ? -21.842 2.781 23.196 1.00 58.00 189 GLN A CA 1
ATOM 1528 C C . GLN A 1 189 ? -21.999 3.154 24.678 1.00 58.00 189 GLN A C 1
ATOM 1530 O O . GLN A 1 189 ? -22.409 2.327 25.490 1.00 58.00 189 GLN A O 1
ATOM 1535 N N . HIS A 1 190 ? -21.728 4.415 25.019 1.00 51.81 190 HIS A N 1
ATOM 1536 C CA . HIS A 1 190 ? -22.066 5.021 26.311 1.00 51.81 190 HIS A CA 1
ATOM 1537 C C . HIS A 1 190 ? -23.217 6.030 26.070 1.00 51.81 190 HIS A C 1
ATOM 1539 O O . HIS A 1 190 ? -23.229 6.755 25.077 1.00 51.81 190 HIS A O 1
ATOM 1545 N N . ASP A 1 191 ? -24.266 6.023 26.903 1.00 43.56 191 ASP A N 1
ATOM 1546 C CA . ASP A 1 191 ? -25.449 6.912 26.778 1.00 43.56 191 ASP A CA 1
ATOM 1547 C C . ASP A 1 191 ? -26.225 6.852 25.438 1.00 43.56 191 ASP A C 1
ATOM 1549 O O . ASP A 1 191 ? -26.797 7.833 24.955 1.00 43.56 191 ASP A O 1
ATOM 1553 N N . GLY A 1 192 ? -26.291 5.676 24.804 1.00 48.81 192 GLY A N 1
ATOM 1554 C CA . GLY A 1 192 ? -27.101 5.465 23.595 1.00 48.81 192 GLY A CA 1
ATOM 1555 C C . GLY A 1 192 ? -26.500 6.044 22.306 1.00 48.81 192 GLY A C 1
ATOM 1556 O O . GLY A 1 192 ? -27.048 5.808 21.224 1.00 48.81 192 GLY A O 1
ATOM 1557 N N . LYS A 1 193 ? -25.340 6.704 22.381 1.00 50.75 193 LYS A N 1
ATOM 1558 C CA . LYS A 1 193 ? -24.539 7.154 21.235 1.00 50.75 193 LYS A CA 1
ATOM 1559 C C . LYS A 1 193 ? -23.314 6.259 21.085 1.00 50.75 193 LYS A C 1
ATOM 1561 O O . LYS A 1 193 ? -22.780 5.772 22.071 1.00 50.75 193 LYS A O 1
ATOM 1566 N N . ILE A 1 194 ? -22.919 5.982 19.840 1.00 53.69 194 ILE A N 1
ATOM 1567 C CA . ILE A 1 194 ? -21.627 5.337 19.594 1.00 53.69 194 ILE A CA 1
ATOM 1568 C C . ILE A 1 194 ? -20.571 6.378 19.913 1.00 53.69 194 ILE A C 1
ATOM 1570 O O . ILE A 1 194 ? -20.470 7.377 19.195 1.00 53.69 194 ILE A O 1
ATOM 1574 N N . ASP A 1 195 ? -19.821 6.153 20.975 1.00 50.88 195 ASP A N 1
ATOM 1575 C CA . ASP A 1 195 ? -18.701 7.002 21.295 1.00 50.88 195 ASP A CA 1
ATOM 1576 C C . ASP A 1 195 ? -17.555 6.691 20.341 1.00 50.88 195 ASP A C 1
ATOM 1578 O O . ASP A 1 195 ? -17.249 5.526 20.048 1.00 50.88 195 ASP A O 1
ATOM 1582 N N . PRO A 1 196 ? -16.864 7.727 19.854 1.00 51.44 196 PRO A N 1
ATOM 1583 C CA . PRO A 1 196 ? -15.534 7.529 19.345 1.00 51.44 196 PRO A CA 1
ATOM 1584 C C . PRO A 1 196 ? -14.678 6.877 20.431 1.00 51.44 196 PRO A C 1
ATOM 1586 O O . PRO A 1 196 ? -14.537 7.469 21.499 1.00 51.44 196 PRO A O 1
ATOM 1589 N N . PHE A 1 197 ? -14.113 5.682 20.169 1.00 51.25 197 PHE A N 1
ATOM 1590 C CA . PHE A 1 197 ? -12.982 5.099 20.929 1.00 51.25 197 PHE A CA 1
ATOM 1591 C C . PHE A 1 197 ? -12.179 6.224 21.553 1.00 51.25 197 PHE A C 1
ATOM 1593 O O . PHE A 1 197 ? -11.745 7.013 20.728 1.00 51.25 197 PHE A O 1
ATOM 1600 N N . PRO A 1 198 ? -11.933 6.303 22.875 1.00 45.25 198 PRO A N 1
ATOM 1601 C CA . PRO A 1 198 ? -11.578 7.534 23.586 1.00 45.25 198 PRO A CA 1
ATOM 1602 C C . PRO A 1 198 ? -10.641 8.420 22.765 1.00 45.25 198 PRO A C 1
ATOM 1604 O O . PRO A 1 198 ? -9.415 8.353 22.858 1.00 45.25 198 PRO A O 1
ATOM 1607 N N . ILE A 1 199 ? -11.247 9.230 21.901 1.00 48.12 199 ILE A N 1
ATOM 1608 C CA . ILE A 1 199 ? -10.573 10.293 21.202 1.00 48.12 199 ILE A CA 1
ATOM 1609 C C . ILE A 1 199 ? -10.699 11.381 22.242 1.00 48.12 199 ILE A C 1
ATOM 1611 O O . ILE A 1 199 ? -11.801 11.657 22.716 1.00 48.12 199 ILE A O 1
ATOM 1615 N N . HIS A 1 200 ? -9.586 11.979 22.646 1.00 45.97 200 HIS A N 1
ATOM 1616 C CA . HIS A 1 200 ? -9.600 13.214 23.423 1.00 45.97 200 HIS A CA 1
ATOM 1617 C C . HIS A 1 200 ? -10.202 14.357 22.576 1.00 45.97 200 HIS A C 1
ATOM 1619 O O . HIS A 1 200 ? -9.558 15.365 22.319 1.00 45.97 200 HIS A O 1
ATOM 1625 N N . GLN A 1 201 ? -11.427 14.198 22.085 1.00 48.16 201 GLN A N 1
ATOM 1626 C CA . GLN A 1 201 ? -12.205 15.209 21.407 1.00 48.16 201 GLN A CA 1
ATOM 1627 C C . GLN A 1 201 ? -13.166 15.770 22.439 1.00 48.16 201 GLN A C 1
ATOM 1629 O O . GLN A 1 201 ? -14.290 15.310 22.618 1.00 48.16 201 GLN A O 1
ATOM 1634 N N . ASN A 1 202 ? -12.690 16.808 23.126 1.00 40.53 202 ASN A N 1
ATOM 1635 C CA . ASN A 1 202 ? -13.600 17.772 23.715 1.00 40.53 202 ASN A CA 1
ATOM 1636 C C . ASN A 1 202 ? -14.485 18.312 22.577 1.00 40.53 202 ASN A C 1
ATOM 1638 O O . ASN A 1 202 ? -13.942 18.858 21.614 1.00 40.53 202 ASN A O 1
ATOM 1642 N N . PRO A 1 203 ? -15.823 18.214 22.662 1.00 48.59 203 PRO A N 1
ATOM 1643 C CA . PRO A 1 203 ? -16.737 18.582 21.576 1.00 48.59 203 PRO A CA 1
ATOM 1644 C C . PRO A 1 203 ? -16.752 20.085 21.224 1.00 48.59 203 PRO A C 1
ATOM 1646 O O . PRO A 1 203 ? -17.604 20.520 20.454 1.00 48.59 203 PRO A O 1
ATOM 1649 N N . LYS A 1 204 ? -15.833 20.894 21.775 1.00 39.97 204 LYS A N 1
ATOM 1650 C CA . LYS A 1 204 ? -15.791 22.354 21.616 1.00 39.97 204 LYS A CA 1
ATOM 1651 C C . LYS A 1 204 ? -14.652 22.922 20.760 1.00 39.97 204 LYS A C 1
ATOM 1653 O O . LYS A 1 204 ? -14.730 24.102 20.453 1.00 39.97 204 LYS A O 1
ATOM 1658 N N . GLU A 1 205 ? -13.662 22.157 20.300 1.00 49.78 205 GLU A N 1
ATOM 1659 C CA . GLU A 1 205 ? -12.628 22.706 19.398 1.00 49.78 205 GLU A CA 1
ATOM 1660 C C . GLU A 1 205 ? -12.127 21.662 18.391 1.00 49.78 205 GLU A C 1
ATOM 1662 O O . GLU A 1 205 ? -11.100 21.018 18.584 1.00 49.78 205 GLU A O 1
ATOM 1667 N N . GLU A 1 206 ? -12.810 21.534 17.254 1.00 54.31 206 GLU A N 1
ATOM 1668 C CA . GLU A 1 206 ? -12.199 20.977 16.042 1.00 54.31 206 GLU A CA 1
ATOM 1669 C C . GLU A 1 206 ? -11.330 22.072 15.403 1.00 54.31 206 GLU A C 1
ATOM 1671 O O . GLU A 1 206 ? -11.673 22.687 14.393 1.00 54.31 206 GLU A O 1
ATOM 1676 N N . LYS A 1 207 ? -10.218 22.410 16.059 1.00 54.94 207 LYS A N 1
ATOM 1677 C CA . LYS A 1 207 ? -9.246 23.335 15.482 1.00 54.94 207 LYS A CA 1
ATOM 1678 C C . LYS A 1 207 ? -8.538 22.586 14.358 1.00 54.94 207 LYS A C 1
ATOM 1680 O O . LYS A 1 207 ? -7.974 21.521 14.598 1.00 54.94 207 LYS A O 1
ATOM 1685 N N . ARG A 1 208 ? -8.557 23.120 13.131 1.00 55.81 208 ARG A N 1
ATOM 1686 C CA . ARG A 1 208 ? -7.667 22.639 12.063 1.00 55.81 208 ARG A CA 1
ATOM 1687 C C . ARG A 1 208 ? -6.235 22.907 12.509 1.00 55.81 208 ARG A C 1
ATOM 1689 O O . ARG A 1 208 ? -5.713 24.009 12.363 1.00 55.81 208 ARG A O 1
ATOM 1696 N N . GLU A 1 209 ? -5.648 21.913 13.152 1.00 67.12 209 GLU A N 1
ATOM 1697 C CA . GLU A 1 209 ? -4.260 21.919 13.575 1.00 67.12 209 GLU A CA 1
ATOM 1698 C C . GLU A 1 209 ? -3.394 21.951 12.310 1.00 67.12 209 GLU A C 1
ATOM 1700 O O . GLU A 1 209 ? -3.465 21.065 11.458 1.00 67.12 209 GLU A O 1
ATOM 1705 N N . ASN A 1 210 ? -2.606 23.014 12.152 1.00 77.19 210 ASN A N 1
ATOM 1706 C CA . ASN A 1 210 ? -1.665 23.121 11.044 1.00 77.19 210 ASN A CA 1
ATOM 1707 C C . ASN A 1 210 ? -0.502 22.141 11.252 1.00 77.19 210 ASN A C 1
ATOM 1709 O O . ASN A 1 210 ? -0.145 21.813 12.379 1.00 77.19 210 ASN A O 1
ATOM 1713 N N . ILE A 1 211 ? 0.168 21.741 10.167 1.00 76.12 211 ILE A N 1
ATOM 1714 C CA . ILE A 1 211 ? 1.367 20.876 10.226 1.00 76.12 211 ILE A CA 1
ATOM 1715 C C . ILE A 1 211 ? 2.442 21.483 11.150 1.00 76.12 211 ILE A C 1
ATOM 1717 O O . ILE A 1 211 ? 3.157 20.769 11.849 1.00 76.12 211 ILE A O 1
ATOM 1721 N N . LEU A 1 212 ? 2.501 22.814 11.233 1.00 76.00 212 LEU A N 1
ATOM 1722 C CA . LEU A 1 212 ? 3.383 23.552 12.142 1.00 76.00 212 LEU A CA 1
ATOM 1723 C C . LEU A 1 212 ? 3.114 23.268 13.630 1.00 76.00 212 LEU A C 1
ATOM 1725 O O . LEU A 1 212 ? 4.022 23.417 14.447 1.00 76.00 212 LEU A O 1
ATOM 1729 N N . THR A 1 213 ? 1.916 22.813 14.006 1.00 75.12 213 THR A N 1
ATOM 1730 C CA . THR A 1 213 ? 1.615 22.448 15.395 1.00 75.12 213 THR A CA 1
ATOM 1731 C C . THR A 1 213 ? 2.327 21.163 15.828 1.00 75.12 213 THR A C 1
ATOM 1733 O O . THR A 1 213 ? 2.584 20.976 17.017 1.00 75.12 213 THR A O 1
ATOM 1736 N N . ILE A 1 214 ? 2.779 20.328 14.884 1.00 77.00 214 ILE A N 1
ATOM 1737 C CA . ILE A 1 214 ? 3.616 19.150 15.169 1.00 77.00 214 ILE A CA 1
ATOM 1738 C C . ILE A 1 214 ? 4.931 19.571 15.837 1.00 77.00 214 ILE A C 1
ATOM 1740 O O . ILE A 1 214 ? 5.366 18.937 16.799 1.00 77.00 214 ILE A O 1
ATOM 1744 N N . ALA A 1 215 ? 5.526 20.687 15.400 1.00 78.88 215 ALA A N 1
ATOM 1745 C CA . ALA A 1 215 ? 6.757 21.222 15.984 1.00 78.88 215 ALA A CA 1
ATOM 1746 C C . ALA A 1 215 ? 6.573 21.714 17.431 1.00 78.88 215 ALA A C 1
ATOM 1748 O O . ALA A 1 215 ? 7.543 21.847 18.177 1.00 78.88 215 ALA A O 1
ATOM 1749 N N . ARG A 1 216 ? 5.325 21.949 17.854 1.00 80.62 216 ARG A N 1
ATOM 1750 C CA . ARG A 1 216 ? 4.980 22.396 19.207 1.00 80.62 216 ARG A CA 1
ATOM 1751 C C . ARG A 1 216 ? 4.976 21.250 20.220 1.00 80.62 216 ARG A C 1
ATOM 1753 O O . ARG A 1 216 ? 5.240 21.473 21.401 1.00 80.62 216 ARG A O 1
ATOM 1760 N N . HIS A 1 217 ? 4.702 20.024 19.774 1.00 85.00 217 HIS A N 1
ATOM 1761 C CA . HIS A 1 217 ? 4.606 18.851 20.639 1.00 85.00 217 HIS A CA 1
ATOM 1762 C C . HIS A 1 217 ? 5.885 18.013 20.596 1.00 85.00 217 HIS A C 1
ATOM 1764 O O . HIS A 1 217 ? 6.173 17.328 19.618 1.00 85.00 217 HIS A O 1
ATOM 1770 N N . LYS A 1 218 ? 6.620 17.985 21.715 1.00 83.06 218 LYS A N 1
ATOM 1771 C CA . LYS A 1 218 ? 7.914 17.284 21.840 1.00 83.06 218 LYS A CA 1
ATOM 1772 C C . LYS A 1 218 ? 7.854 15.792 21.479 1.00 83.06 218 LYS A C 1
ATOM 1774 O O . LYS A 1 218 ? 8.806 15.266 20.915 1.00 83.06 218 LYS A O 1
ATOM 1779 N N . ILE A 1 219 ? 6.745 15.116 21.790 1.00 86.50 219 ILE A N 1
ATOM 1780 C CA . ILE A 1 219 ? 6.555 13.689 21.476 1.00 86.50 219 ILE A CA 1
ATOM 1781 C C . ILE A 1 219 ? 6.396 13.489 19.967 1.00 86.50 219 ILE A C 1
ATOM 1783 O O . ILE A 1 219 ? 7.086 12.655 19.390 1.00 86.50 219 ILE A O 1
ATOM 1787 N N . LEU A 1 220 ? 5.536 14.283 19.322 1.00 83.00 220 LEU A N 1
ATOM 1788 C CA . LEU A 1 220 ? 5.305 14.192 17.880 1.00 83.00 220 LEU A CA 1
ATOM 1789 C C . LEU A 1 220 ? 6.562 14.569 17.095 1.00 83.00 220 LEU A C 1
ATOM 1791 O O . LEU A 1 220 ? 6.920 13.870 16.153 1.00 83.00 220 LEU A O 1
ATOM 1795 N N . LEU A 1 221 ? 7.278 15.607 17.536 1.00 86.81 221 LEU A N 1
ATOM 1796 C CA . LEU A 1 221 ? 8.549 16.013 16.947 1.00 86.81 221 LEU A CA 1
ATOM 1797 C C . LEU A 1 221 ? 9.615 14.913 17.060 1.00 86.81 221 LEU A C 1
ATOM 1799 O O . LEU A 1 221 ? 10.301 14.626 16.082 1.00 86.81 221 LEU A O 1
ATOM 1803 N N . LYS A 1 222 ? 9.728 14.254 18.222 1.00 88.62 222 LYS A N 1
ATOM 1804 C CA . LYS A 1 222 ? 10.653 13.126 18.411 1.00 88.62 222 LYS A CA 1
ATOM 1805 C C . LYS A 1 222 ? 10.318 11.974 17.462 1.00 88.62 222 LYS A C 1
ATOM 1807 O O . LYS A 1 222 ? 11.215 11.448 16.813 1.00 88.62 222 LYS A O 1
ATOM 1812 N N . THR A 1 223 ? 9.044 11.599 17.358 1.00 84.44 223 THR A N 1
ATOM 1813 C CA . THR A 1 223 ? 8.605 10.531 16.450 1.00 84.44 223 THR A CA 1
ATOM 1814 C C . THR A 1 223 ? 8.846 10.907 14.988 1.00 84.44 223 THR A C 1
ATOM 1816 O O . THR A 1 223 ? 9.364 10.090 14.235 1.00 84.44 223 THR A O 1
ATOM 1819 N N . ALA A 1 224 ? 8.549 12.147 14.588 1.00 86.31 224 ALA A N 1
ATOM 1820 C CA . ALA A 1 224 ? 8.813 12.650 13.240 1.00 86.31 224 ALA A CA 1
ATOM 1821 C C . ALA A 1 224 ? 10.305 12.601 12.890 1.00 86.31 224 ALA A C 1
ATOM 1823 O O . ALA A 1 224 ? 10.664 12.150 11.806 1.00 86.31 224 ALA A O 1
ATOM 1824 N N . PHE A 1 225 ? 11.176 12.992 13.823 1.00 89.44 225 PHE A N 1
ATOM 1825 C CA . PHE A 1 225 ? 12.622 12.922 13.633 1.00 89.44 225 PHE A CA 1
ATOM 1826 C C . PHE A 1 225 ? 13.121 11.480 13.497 1.00 89.44 225 PHE A C 1
ATOM 1828 O O . PHE A 1 225 ? 13.910 11.191 12.602 1.00 89.44 225 PHE A O 1
ATOM 1835 N N . ILE A 1 226 ? 12.631 10.563 14.341 1.00 88.38 226 ILE A N 1
ATOM 1836 C CA . ILE A 1 226 ? 12.966 9.135 14.245 1.00 88.38 226 ILE A CA 1
ATOM 1837 C C . ILE A 1 226 ? 12.540 8.586 12.881 1.00 88.38 226 ILE A C 1
ATOM 1839 O O . ILE A 1 226 ? 13.352 7.959 12.213 1.00 88.38 226 ILE A O 1
ATOM 1843 N N . MET A 1 227 ? 11.310 8.869 12.438 1.00 85.25 227 MET A N 1
ATOM 1844 C CA . MET A 1 227 ? 10.834 8.443 11.119 1.00 85.25 227 MET A CA 1
ATOM 1845 C C . MET A 1 227 ? 11.721 9.010 10.005 1.00 85.25 227 MET A C 1
ATOM 1847 O O . MET A 1 227 ? 12.227 8.241 9.194 1.00 85.25 227 MET A O 1
ATOM 1851 N N . ALA A 1 228 ? 11.979 10.320 9.991 1.00 86.81 228 ALA A N 1
ATOM 1852 C CA . ALA A 1 228 ? 12.829 10.954 8.981 1.00 86.81 228 ALA A CA 1
ATOM 1853 C C . ALA A 1 228 ? 14.236 10.338 8.932 1.00 86.81 228 ALA A C 1
ATOM 1855 O O . ALA A 1 228 ? 14.762 10.076 7.852 1.00 86.81 228 ALA A O 1
ATOM 1856 N N . PHE A 1 229 ? 14.822 10.047 10.095 1.00 89.81 229 PHE A N 1
ATOM 1857 C CA . PHE A 1 229 ? 16.117 9.386 10.187 1.00 89.81 229 PHE A CA 1
ATOM 1858 C C . PHE A 1 229 ? 16.077 7.952 9.645 1.00 89.81 229 PHE A C 1
ATOM 1860 O O . PHE A 1 229 ? 16.945 7.574 8.864 1.00 89.81 229 PHE A O 1
ATOM 1867 N N . THR A 1 230 ? 15.062 7.159 10.000 1.00 85.12 230 THR A N 1
ATOM 1868 C CA . THR A 1 230 ? 14.898 5.796 9.470 1.00 85.12 230 THR A CA 1
ATOM 1869 C C . THR A 1 230 ? 14.784 5.799 7.946 1.00 85.12 230 THR A C 1
ATOM 1871 O O . THR A 1 230 ? 15.451 5.007 7.283 1.00 85.12 230 THR A O 1
ATOM 1874 N N . TRP A 1 231 ? 14.002 6.721 7.381 1.00 83.81 231 TRP A N 1
ATOM 1875 C CA . TRP A 1 231 ? 13.878 6.885 5.932 1.00 83.81 231 TRP A CA 1
ATOM 1876 C C . TRP A 1 231 ? 15.197 7.317 5.281 1.00 83.81 231 TRP A C 1
ATOM 1878 O O . TRP A 1 231 ? 15.587 6.749 4.263 1.00 83.81 231 TRP A O 1
ATOM 1888 N N . TYR A 1 232 ? 15.924 8.257 5.890 1.00 86.56 232 TYR A N 1
ATOM 1889 C CA . TYR A 1 232 ? 17.243 8.677 5.414 1.00 86.56 232 TYR A CA 1
ATOM 1890 C C . TYR A 1 232 ? 18.237 7.509 5.363 1.00 86.56 232 TYR A C 1
ATOM 1892 O O . TYR A 1 232 ? 18.898 7.305 4.346 1.00 86.56 232 TYR A O 1
ATOM 1900 N N . VAL A 1 233 ? 18.307 6.704 6.427 1.00 85.69 233 VAL A N 1
ATOM 1901 C CA . VAL A 1 233 ? 19.181 5.522 6.484 1.00 85.69 233 VAL A CA 1
ATOM 1902 C C . VAL A 1 233 ? 18.802 4.505 5.407 1.00 85.69 233 VAL A C 1
ATOM 1904 O O . VAL A 1 233 ? 19.686 3.952 4.757 1.00 85.69 233 VAL A O 1
ATOM 1907 N N . HIS A 1 234 ? 17.505 4.287 5.175 1.00 76.00 234 HIS A N 1
ATOM 1908 C CA . HIS A 1 234 ? 17.029 3.362 4.148 1.00 76.00 234 HIS A CA 1
ATOM 1909 C C . HIS A 1 234 ? 17.420 3.814 2.730 1.00 76.00 234 HIS A C 1
ATOM 1911 O O . HIS A 1 234 ? 17.906 3.011 1.934 1.00 76.00 234 HIS A O 1
ATOM 1917 N N . ILE A 1 235 ? 17.273 5.109 2.426 1.00 79.00 235 ILE A N 1
ATOM 1918 C CA . ILE A 1 235 ? 17.698 5.696 1.145 1.00 79.00 235 ILE A CA 1
ATOM 1919 C C . ILE A 1 235 ? 19.214 5.571 0.977 1.00 79.00 235 ILE A C 1
ATOM 1921 O O . ILE A 1 235 ? 19.685 5.126 -0.069 1.00 79.00 235 ILE A O 1
ATOM 1925 N N . PHE A 1 236 ? 19.978 5.918 2.014 1.00 75.69 236 PHE A N 1
ATOM 1926 C CA . PHE A 1 236 ? 21.436 5.877 1.972 1.00 75.69 236 PHE A CA 1
ATOM 1927 C C . PHE A 1 236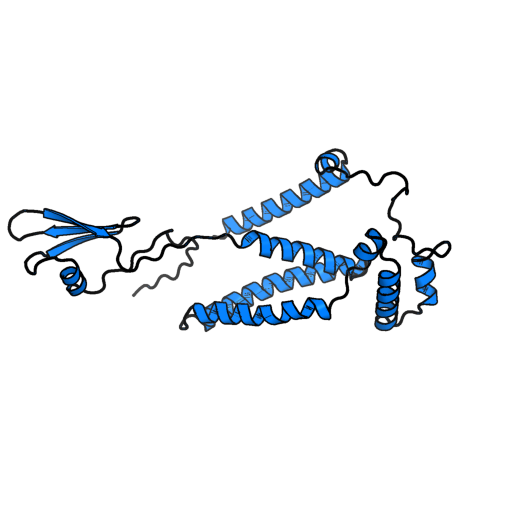 ? 21.967 4.456 1.738 1.00 75.69 236 PHE A C 1
ATOM 1929 O O . PHE A 1 236 ? 22.809 4.256 0.867 1.00 75.69 236 PHE A O 1
ATOM 1936 N N . ALA A 1 237 ? 21.422 3.457 2.440 1.00 69.38 237 ALA A N 1
ATOM 1937 C CA . ALA A 1 237 ? 21.794 2.054 2.253 1.00 69.38 237 ALA A CA 1
ATOM 1938 C C . ALA A 1 237 ? 21.521 1.561 0.820 1.00 69.38 237 ALA A C 1
ATOM 1940 O O . ALA A 1 237 ? 22.349 0.858 0.235 1.00 69.38 237 ALA A O 1
ATOM 1941 N N . CYS A 1 238 ? 20.389 1.972 0.238 1.00 58.38 238 CYS A N 1
ATOM 1942 C CA . CYS A 1 238 ? 20.027 1.642 -1.138 1.00 58.38 238 CYS A CA 1
ATOM 1943 C C . CYS A 1 238 ? 21.006 2.265 -2.150 1.00 58.38 238 CYS A C 1
ATOM 1945 O O . CYS A 1 238 ? 21.456 1.582 -3.065 1.00 58.38 238 CYS A O 1
ATOM 1947 N N . MET A 1 239 ? 21.414 3.525 -1.943 1.00 64.75 239 MET A N 1
ATOM 1948 C CA . MET A 1 239 ? 22.391 4.200 -2.810 1.00 64.75 239 MET A CA 1
ATOM 1949 C C . MET A 1 239 ? 23.803 3.614 -2.707 1.00 64.75 239 MET A C 1
ATOM 1951 O O . MET A 1 239 ? 24.539 3.663 -3.681 1.00 64.75 239 MET A O 1
ATOM 1955 N N . THR A 1 240 ? 24.194 3.053 -1.559 1.00 57.12 240 THR A N 1
ATOM 1956 C CA . THR A 1 240 ? 25.517 2.420 -1.395 1.00 57.12 240 THR A CA 1
ATOM 1957 C C . THR A 1 240 ? 25.621 1.005 -1.973 1.00 57.12 240 THR A C 1
ATOM 1959 O O . THR A 1 240 ? 26.724 0.474 -2.061 1.00 57.12 240 THR A O 1
ATOM 1962 N N . CYS A 1 241 ? 24.498 0.379 -2.343 1.00 39.06 241 CYS A N 1
ATOM 1963 C CA . CYS A 1 241 ? 24.475 -0.957 -2.954 1.00 39.06 241 CYS A CA 1
ATOM 1964 C C . CYS A 1 241 ? 24.404 -0.937 -4.493 1.00 39.06 241 CYS A C 1
ATOM 1966 O O . CYS A 1 241 ? 24.339 -2.008 -5.099 1.00 39.06 241 CYS A O 1
ATOM 1968 N N . ILE A 1 242 ? 24.403 0.246 -5.113 1.00 41.22 242 ILE A N 1
ATOM 1969 C CA . ILE A 1 242 ? 24.442 0.456 -6.570 1.00 41.22 242 ILE A CA 1
ATOM 1970 C C . ILE A 1 242 ? 25.832 0.970 -6.942 1.00 41.22 242 ILE A C 1
ATOM 1972 O O . ILE A 1 242 ? 26.391 0.456 -7.935 1.00 41.22 242 ILE A O 1
#

pLDDT: mean 72.43, std 15.26, range [29.25, 92.69]

Secondary structure (DSSP, 8-state):
--------S---SEEPPP---TTHHHHTT--TT-EEEEEEE-SSEEEEEEE-SSS-EEEEEEE-TTPEE-----THHHHHHHHHHHHHHHHHHS-TTTHHHHHHHHHHHHHHHHHHHHHHHHHTTTS-HHHHHHHHHHHHHHHHHHHHHSPPPHHHHHHTT-HHHHHHHHHHHHHHHT--HHHHHHHHEETTEE--TT----TT------GGGGGG-HHHHHHHHHHHHHHHHHHHHHHHT-

Radius of gyration: 30.42 Å; chains: 1; bounding box: 68×39×81 Å

Organism: Mytilus coruscus (NCBI:txid42192)

Foldseek 3Di:
DDDDDDPPPDDDQKDFDDPPDPVVVVVVPDDPQWDFPDWDDDDFWIWTWTDGPPPDIDIDIGGRDPMDGDPPDPPPVVVVVVVVVVLVQQLLVDDPVCNVVVSVVVVVVVVVVVVVLVVVCVVCVVPPCVVVVVVVVVVCPVVVCCVVVDDDGLLVCQVVQVQVSNVVVVVVVCVVVVHDPVVCCVQQDDPNGRHRNPDVDPVPDPDPDDPVCLVVDPVSVVVVVVVVVVVVVVVVVVVVVD